Protein AF-A0A7G8EJ67-F1 (afdb_monomer_lite)

Sequence (298 aa):
MVAGHIFMGLESFLPGNWDFWMNAREPVARLRSGLLRFHARDTTHGKRKSYDLIKPSRGLVDRDSLADVLATSLQRERNGICRRLASMTLAKRFSLLDTDNIEQISILEEGYTDEDLFNASLERLDRINALFLAEHFHASVLSIEKIYGLAPLINPFTVLRHNSARVSGFTTEHEKCVDANLDLIMESQVADLKLWPLLLKKFRYQISELGISKQEIATRELIHHQPLFNDEWFAEEEDQEKVVELMATAVVKRARSKPELAASLCSTILAWPLLSDLSRERLDLALKRMMSKHVTSV

Foldseek 3Di:
DQDDQFFPCVCVQDDDDCLQEDEAEDLLLLLLLQLQVVQQVVVPPPDDDPLVLQDLVPFGDDLVSVVVCCLPVVLLSLCGLLNLLLCVLCVVVVVDDPPDHSSNDCVCVPDDDLVSSLVSNVVSPVSHNAYQYNVLHLLSQVLSCQSRVHARPLALADQGDGPPSDDPGDDPSSSVRSVVCSVSSCVSCVSVNVCVVVSVVVSVVSSVVSVPDPLNSVLSCLSNVHRLDDPVLVPPDHDLLVSLLSSLVSLVVSCVVPVVNSVVNLVVNLPRPPQDPVSSVSNVVSNCVVVVVPVPPD

pLDDT: mean 75.82, std 16.93, range [26.78, 96.25]

Structure (mmCIF, N/CA/C/O backbone):
data_AF-A0A7G8EJ67-F1
#
_entry.id   AF-A0A7G8EJ67-F1
#
loop_
_atom_site.group_PDB
_atom_site.id
_atom_site.type_symbol
_atom_site.label_atom_id
_atom_site.label_alt_id
_atom_site.label_comp_id
_atom_site.label_asym_id
_atom_site.label_entity_id
_atom_site.label_seq_id
_atom_site.pdbx_PDB_ins_code
_atom_site.Cartn_x
_atom_site.Cartn_y
_atom_site.Cartn_z
_atom_site.occupancy
_atom_site.B_iso_or_equiv
_atom_site.auth_seq_id
_atom_site.auth_comp_id
_atom_site.auth_asym_id
_atom_site.auth_atom_id
_atom_site.pdbx_PDB_model_num
ATOM 1 N N . MET A 1 1 ? 0.235 -16.571 -10.994 1.00 26.78 1 MET A N 1
ATOM 2 C CA . MET A 1 1 ? 0.242 -16.064 -9.600 1.00 26.78 1 MET A CA 1
ATOM 3 C C . MET A 1 1 ? 1.128 -14.822 -9.560 1.00 26.78 1 MET A C 1
ATOM 5 O O . MET A 1 1 ? 2.351 -14.944 -9.507 1.00 26.78 1 MET A O 1
ATOM 9 N N . VAL A 1 2 ? 0.511 -13.652 -9.736 1.00 31.16 2 VAL A N 1
ATOM 10 C CA . VAL A 1 2 ? 1.171 -12.345 -9.911 1.00 31.16 2 VAL A CA 1
ATOM 11 C C . VAL A 1 2 ? 1.181 -11.640 -8.550 1.00 31.16 2 VAL A C 1
ATOM 13 O O . VAL A 1 2 ? 0.489 -10.653 -8.325 1.00 31.16 2 VAL A O 1
ATOM 16 N N . ALA A 1 3 ? 1.929 -12.223 -7.610 1.00 31.42 3 ALA A N 1
ATOM 17 C CA . ALA A 1 3 ? 2.044 -11.727 -6.245 1.00 31.42 3 ALA A CA 1
ATOM 18 C C . ALA A 1 3 ? 3.337 -10.923 -6.088 1.00 31.42 3 ALA A C 1
ATOM 20 O O . ALA A 1 3 ? 4.360 -11.413 -5.593 1.00 31.42 3 ALA A O 1
ATOM 21 N N . GLY A 1 4 ? 3.291 -9.652 -6.473 1.00 36.38 4 GLY A N 1
ATOM 22 C CA . GLY A 1 4 ? 4.286 -8.670 -6.065 1.00 36.38 4 GLY A CA 1
ATOM 23 C C . GLY A 1 4 ? 4.252 -8.448 -4.546 1.00 36.38 4 GLY A C 1
ATOM 24 O O . GLY A 1 4 ? 3.520 -7.592 -4.071 1.00 36.38 4 GLY A O 1
ATOM 25 N N . HIS A 1 5 ? 5.048 -9.218 -3.795 1.00 44.06 5 HIS A N 1
ATOM 26 C CA . HIS A 1 5 ? 5.680 -8.982 -2.475 1.00 44.06 5 HIS A CA 1
ATOM 27 C C . HIS A 1 5 ? 4.979 -8.220 -1.318 1.00 44.06 5 HIS A C 1
ATOM 29 O O . HIS A 1 5 ? 5.638 -8.011 -0.296 1.00 44.06 5 HIS A O 1
ATOM 35 N N . ILE A 1 6 ? 3.724 -7.775 -1.396 1.00 51.62 6 ILE A N 1
ATOM 36 C CA . ILE A 1 6 ? 3.207 -6.774 -0.436 1.00 51.62 6 ILE A CA 1
ATOM 37 C C . ILE A 1 6 ? 1.976 -7.243 0.342 1.00 51.62 6 ILE A C 1
ATOM 39 O O . ILE A 1 6 ? 1.785 -6.799 1.470 1.00 51.62 6 ILE A O 1
ATOM 43 N N . PHE A 1 7 ? 1.202 -8.189 -0.184 1.00 52.81 7 PHE A N 1
ATOM 44 C CA . PHE A 1 7 ? 0.088 -8.800 0.539 1.00 52.81 7 PHE A CA 1
ATOM 45 C C . PHE A 1 7 ? -0.130 -10.214 -0.014 1.00 52.81 7 PHE A C 1
ATOM 47 O O . PHE A 1 7 ? -0.686 -10.375 -1.099 1.00 52.81 7 PHE A O 1
ATOM 54 N N . MET A 1 8 ? 0.328 -11.252 0.699 1.00 48.69 8 MET A N 1
ATOM 55 C CA . MET A 1 8 ? -0.089 -12.619 0.361 1.00 48.69 8 MET A CA 1
ATOM 56 C C . MET A 1 8 ? -1.581 -12.754 0.669 1.00 48.69 8 MET A C 1
ATOM 58 O O . MET A 1 8 ? -1.992 -12.502 1.799 1.00 48.69 8 MET A O 1
ATOM 62 N N . GLY A 1 9 ? -2.377 -13.133 -0.331 1.00 53.78 9 GLY A N 1
ATOM 63 C CA . GLY A 1 9 ? -3.811 -13.387 -0.174 1.00 53.78 9 GLY A CA 1
ATOM 64 C C . GLY A 1 9 ? -4.748 -12.249 -0.589 1.00 53.78 9 GLY A C 1
ATOM 65 O O . GLY A 1 9 ? -5.949 -12.446 -0.497 1.00 53.78 9 GLY A O 1
ATOM 66 N N . LEU A 1 10 ? -4.262 -11.093 -1.074 1.00 61.28 10 LEU A N 1
ATOM 67 C CA . LEU A 1 10 ? -5.125 -9.957 -1.493 1.00 61.28 10 LEU A CA 1
ATOM 68 C C . LEU A 1 10 ? -5.976 -10.388 -2.678 1.00 61.28 10 LEU A C 1
ATOM 70 O O . LEU A 1 10 ? -7.156 -10.104 -2.786 1.00 61.28 10 LEU A O 1
ATOM 74 N N . GLU A 1 11 ? -5.308 -11.147 -3.522 1.00 61.00 11 GLU A N 1
ATOM 75 C CA . GLU A 1 11 ? -5.749 -11.863 -4.699 1.00 61.00 11 GLU A CA 1
ATOM 76 C C . GLU A 1 11 ? -6.968 -12.738 -4.392 1.00 61.00 11 GLU A C 1
ATOM 78 O O . GLU A 1 11 ? -7.875 -12.823 -5.209 1.00 61.00 11 GLU A O 1
ATOM 83 N N . SER A 1 12 ? -7.028 -13.323 -3.190 1.00 62.06 12 SER A N 1
ATOM 84 C CA . SER A 1 12 ? -8.160 -14.129 -2.724 1.00 62.06 12 SER A CA 1
ATOM 85 C C . SER A 1 12 ? -9.386 -13.292 -2.345 1.00 62.06 12 SER A C 1
ATOM 87 O O . SER A 1 12 ? -10.483 -13.837 -2.268 1.00 62.06 12 SER A O 1
ATOM 89 N N . PHE A 1 13 ? -9.212 -11.992 -2.084 1.00 62.31 13 PHE A N 1
ATOM 90 C CA . PHE A 1 13 ? -10.290 -11.060 -1.731 1.00 62.31 13 PHE A CA 1
ATOM 91 C C . PHE A 1 13 ? -10.776 -10.224 -2.917 1.00 62.31 13 PHE A C 1
ATOM 93 O O . PHE A 1 13 ? -11.786 -9.533 -2.793 1.00 62.31 13 PHE A O 1
ATOM 100 N N . LEU A 1 14 ? -10.067 -10.253 -4.049 1.00 62.97 14 LEU A N 1
ATOM 101 C CA . LEU A 1 14 ? -10.401 -9.441 -5.212 1.00 62.97 14 LEU A CA 1
ATOM 102 C C . LEU A 1 14 ? -11.223 -10.241 -6.227 1.00 62.97 14 LEU A C 1
ATOM 104 O O . LEU A 1 14 ? -10.897 -11.396 -6.505 1.00 62.97 14 LEU A O 1
ATOM 108 N N . PRO A 1 15 ? -12.290 -9.648 -6.797 1.00 54.78 15 PRO A N 1
ATOM 109 C CA . PRO A 1 15 ? -13.012 -10.274 -7.898 1.00 54.78 15 PRO A CA 1
ATOM 110 C C . PRO A 1 15 ? -12.063 -10.481 -9.094 1.00 54.78 15 PRO A C 1
ATOM 112 O O . PRO A 1 15 ? -11.117 -9.717 -9.270 1.00 54.78 15 PRO A O 1
ATOM 115 N N . GLY A 1 16 ? -12.301 -11.547 -9.870 1.00 53.84 16 GLY A N 1
ATOM 116 C CA . GLY A 1 16 ? -11.380 -12.118 -10.866 1.00 53.84 16 GLY A CA 1
ATOM 117 C C . GLY A 1 16 ? -10.753 -11.170 -11.907 1.00 53.84 16 GLY A C 1
ATOM 118 O O . GLY A 1 16 ? -11.146 -10.023 -12.065 1.00 53.84 16 GLY A O 1
ATOM 119 N N . ASN A 1 17 ? -9.782 -11.724 -12.644 1.00 53.78 17 ASN A N 1
ATOM 120 C CA . ASN A 1 17 ? -8.864 -11.107 -13.614 1.00 53.78 17 ASN A CA 1
ATOM 121 C C . ASN A 1 17 ? -8.077 -9.890 -13.087 1.00 53.78 17 ASN A C 1
ATOM 123 O O . ASN A 1 17 ? -8.541 -8.757 -13.030 1.00 53.78 17 ASN A O 1
ATOM 127 N N . TRP A 1 18 ? -6.809 -10.154 -12.775 1.00 54.00 18 TRP A N 1
ATOM 128 C CA . TRP A 1 18 ? -5.754 -9.232 -12.337 1.00 54.00 18 TRP A CA 1
ATOM 129 C C . TRP A 1 18 ? -5.641 -7.943 -13.156 1.00 54.00 18 TRP A C 1
ATOM 131 O O . TRP A 1 18 ? -5.168 -6.937 -12.652 1.00 54.00 18 TRP A O 1
ATOM 141 N N . ASP A 1 19 ? -6.116 -7.945 -14.396 1.00 53.59 19 ASP A N 1
ATOM 142 C CA . ASP A 1 19 ? -6.128 -6.796 -15.300 1.00 53.59 19 ASP A CA 1
ATOM 143 C C . ASP A 1 19 ? -6.828 -5.556 -14.722 1.00 53.59 19 ASP A C 1
ATOM 145 O O . ASP A 1 19 ? -6.517 -4.430 -15.115 1.00 53.59 19 ASP A O 1
ATOM 149 N N . PHE A 1 20 ? -7.762 -5.736 -13.783 1.00 64.00 20 PHE A N 1
ATOM 150 C CA . PHE A 1 20 ? -8.504 -4.625 -13.192 1.00 64.00 20 PHE A CA 1
ATOM 151 C C . PHE A 1 20 ? -7.714 -3.868 -12.118 1.00 64.00 20 PHE A C 1
ATOM 153 O O . PHE A 1 20 ? -8.017 -2.706 -11.841 1.00 64.00 20 PHE A O 1
ATOM 160 N N . TRP A 1 21 ? -6.672 -4.458 -11.531 1.00 75.12 21 TRP A N 1
ATOM 161 C CA . TRP A 1 21 ? -5.856 -3.776 -10.530 1.00 75.12 21 TRP A CA 1
ATOM 162 C C . TRP A 1 21 ? -4.375 -4.123 -10.660 1.00 75.12 21 TRP A C 1
ATOM 164 O O . TRP A 1 21 ? -3.993 -5.267 -10.857 1.00 75.12 21 TRP A O 1
ATOM 174 N N . MET A 1 22 ? -3.499 -3.135 -10.504 1.00 79.81 22 MET A N 1
ATOM 175 C CA . MET A 1 22 ? -2.061 -3.360 -10.632 1.00 79.81 22 MET A CA 1
ATOM 176 C C . MET A 1 22 ? -1.292 -2.838 -9.434 1.00 79.81 22 MET A C 1
ATOM 178 O O . MET A 1 22 ? -1.411 -1.678 -9.045 1.00 79.81 22 MET A O 1
ATOM 182 N N . ASN A 1 23 ? -0.433 -3.698 -8.892 1.00 80.81 23 ASN A N 1
ATOM 183 C CA . ASN A 1 23 ? 0.574 -3.310 -7.917 1.00 80.81 23 ASN A CA 1
ATOM 184 C C . ASN A 1 23 ? 1.748 -2.628 -8.618 1.00 80.81 23 ASN A C 1
ATOM 186 O O . ASN A 1 23 ? 2.277 -3.168 -9.588 1.00 80.81 23 ASN A O 1
ATOM 190 N N . ALA A 1 24 ? 2.196 -1.491 -8.103 1.00 84.38 24 ALA A N 1
ATOM 191 C CA . ALA A 1 24 ? 3.429 -0.852 -8.511 1.00 84.38 24 ALA A CA 1
ATOM 192 C C . ALA A 1 24 ? 4.282 -0.473 -7.292 1.00 84.38 24 ALA A C 1
ATOM 194 O O . ALA A 1 24 ? 3.791 -0.205 -6.193 1.00 84.38 24 ALA A O 1
ATOM 195 N N . ARG A 1 25 ? 5.590 -0.450 -7.522 1.00 83.19 25 ARG A N 1
ATOM 196 C CA . ARG A 1 25 ? 6.608 0.028 -6.590 1.00 83.19 25 ARG A CA 1
ATOM 197 C C . ARG A 1 25 ? 7.513 0.971 -7.348 1.00 83.19 25 ARG A C 1
ATOM 199 O O . ARG A 1 25 ? 7.670 0.798 -8.559 1.00 83.19 25 ARG A O 1
ATOM 206 N N . GLU A 1 26 ? 8.132 1.896 -6.634 1.00 87.88 26 GLU A N 1
ATOM 207 C CA . GLU A 1 26 ? 9.120 2.783 -7.228 1.00 87.88 26 GLU A CA 1
ATOM 208 C C . GLU A 1 26 ? 10.211 1.923 -7.911 1.00 87.88 26 GLU A C 1
ATOM 210 O O . GLU A 1 26 ? 10.727 0.989 -7.277 1.00 87.88 26 GLU A O 1
ATOM 215 N N . PRO A 1 27 ? 10.490 2.142 -9.215 1.00 88.38 27 PRO A N 1
ATOM 216 C CA . PRO A 1 27 ? 11.293 1.219 -10.018 1.00 88.38 27 PRO A CA 1
ATOM 217 C C . PRO A 1 27 ? 12.663 0.899 -9.416 1.00 88.38 27 PRO A C 1
ATOM 219 O O . PRO A 1 27 ? 13.053 -0.271 -9.353 1.00 88.38 27 PRO A O 1
ATOM 222 N N . VAL A 1 28 ? 13.363 1.916 -8.910 1.00 87.12 28 VAL A N 1
ATOM 223 C CA . VAL A 1 28 ? 14.705 1.768 -8.338 1.00 87.12 28 VAL A CA 1
ATOM 224 C C . VAL A 1 28 ? 14.648 1.047 -6.994 1.00 87.12 28 VAL A C 1
ATOM 226 O O . VAL A 1 28 ? 15.385 0.087 -6.775 1.00 87.12 28 VAL A O 1
ATOM 229 N N . ALA A 1 29 ? 13.742 1.439 -6.101 1.00 83.38 29 ALA A N 1
ATOM 230 C CA . ALA A 1 29 ? 13.552 0.836 -4.788 1.00 83.38 29 ALA A CA 1
ATOM 231 C C . ALA A 1 29 ? 13.159 -0.641 -4.897 1.00 83.38 29 ALA A C 1
ATOM 233 O O . ALA A 1 29 ? 13.623 -1.473 -4.111 1.00 83.38 29 ALA A O 1
ATOM 234 N N . ARG A 1 30 ? 12.330 -0.984 -5.889 1.00 83.31 30 ARG A N 1
ATOM 235 C CA . ARG A 1 30 ? 11.952 -2.363 -6.203 1.00 83.31 30 ARG A CA 1
ATOM 236 C C . ARG A 1 30 ? 13.175 -3.203 -6.545 1.00 83.31 30 ARG A C 1
ATOM 238 O O . ARG A 1 30 ? 13.368 -4.251 -5.923 1.00 83.31 30 ARG A O 1
ATOM 245 N N . LEU A 1 31 ? 13.987 -2.743 -7.496 1.00 81.75 31 LEU A N 1
ATOM 246 C CA . LEU A 1 31 ? 15.138 -3.500 -7.966 1.00 81.75 31 LEU A CA 1
ATOM 247 C C . LEU A 1 31 ? 16.266 -3.545 -6.923 1.00 81.75 31 LEU A C 1
ATOM 249 O O . LEU A 1 31 ? 16.793 -4.619 -6.639 1.00 81.75 31 LEU A O 1
ATOM 253 N N . ARG A 1 32 ? 16.537 -2.425 -6.243 1.00 81.31 32 ARG A N 1
ATOM 254 C CA . ARG A 1 32 ? 17.445 -2.338 -5.085 1.00 81.31 32 ARG A CA 1
ATOM 255 C C . ARG A 1 32 ? 17.075 -3.352 -4.004 1.00 81.31 32 ARG A C 1
ATOM 257 O O . ARG A 1 32 ? 17.924 -4.094 -3.517 1.00 81.31 32 ARG A O 1
ATOM 264 N N . SER A 1 33 ? 15.790 -3.426 -3.651 1.00 77.94 33 SER A N 1
ATOM 265 C CA . SER A 1 33 ? 15.286 -4.398 -2.677 1.00 77.94 33 SER A CA 1
ATOM 266 C C . SER A 1 33 ? 15.443 -5.846 -3.164 1.00 77.94 33 SER A C 1
ATOM 268 O O . SER A 1 33 ? 15.751 -6.721 -2.357 1.00 77.94 33 SER A O 1
ATOM 270 N N . GLY A 1 34 ? 15.261 -6.107 -4.463 1.00 77.94 34 GLY A N 1
ATOM 271 C CA . GLY A 1 34 ? 15.517 -7.411 -5.084 1.00 77.94 34 GLY A CA 1
ATOM 272 C C . GLY A 1 34 ? 16.974 -7.850 -4.979 1.00 77.94 34 GLY A C 1
ATOM 273 O O . GLY A 1 34 ? 17.246 -8.944 -4.489 1.00 77.94 34 GLY A O 1
ATOM 274 N N . LEU A 1 35 ? 17.904 -6.968 -5.354 1.00 77.38 35 LEU A N 1
ATOM 275 C CA . LEU A 1 35 ? 19.350 -7.208 -5.288 1.00 77.38 35 LEU A CA 1
ATOM 276 C C . LEU A 1 35 ? 19.811 -7.539 -3.861 1.00 77.38 35 LEU A C 1
ATOM 278 O O . LEU A 1 35 ? 20.516 -8.525 -3.646 1.00 77.38 35 LEU A O 1
ATOM 282 N N . LEU A 1 36 ? 19.347 -6.773 -2.867 1.00 75.38 36 LEU A N 1
ATOM 283 C CA . LEU A 1 36 ? 19.663 -7.027 -1.456 1.00 75.38 36 LEU A CA 1
ATOM 284 C C . LEU A 1 36 ? 19.088 -8.365 -0.956 1.00 75.38 36 LEU A C 1
ATOM 286 O O . LEU A 1 36 ? 19.746 -9.079 -0.198 1.00 75.38 36 LEU A O 1
ATOM 290 N N . ARG A 1 37 ? 17.873 -8.738 -1.390 1.00 69.81 37 ARG A N 1
ATOM 291 C CA . ARG A 1 37 ? 17.262 -10.036 -1.048 1.00 69.81 37 ARG A CA 1
ATOM 292 C C . ARG A 1 37 ? 17.989 -11.215 -1.685 1.00 69.81 37 ARG A C 1
ATOM 294 O O . ARG A 1 37 ? 18.103 -12.253 -1.038 1.00 69.81 37 ARG A O 1
ATOM 301 N N . PHE A 1 38 ? 18.434 -11.073 -2.932 1.00 66.06 38 PHE A N 1
ATOM 302 C CA . PHE A 1 38 ? 19.173 -12.117 -3.637 1.00 66.06 38 PHE A CA 1
ATOM 303 C C . PHE A 1 38 ? 20.461 -12.460 -2.879 1.00 66.06 38 PHE A C 1
ATOM 305 O O . PHE A 1 38 ? 20.672 -13.616 -2.522 1.00 66.06 38 PHE A O 1
ATOM 312 N N . HIS A 1 39 ? 21.209 -11.437 -2.460 1.00 60.88 39 HIS A N 1
ATOM 313 C CA . HIS A 1 39 ? 22.400 -11.619 -1.633 1.00 60.88 39 HIS A CA 1
ATOM 314 C C . HIS A 1 39 ? 22.116 -12.317 -0.284 1.00 60.88 39 HIS A C 1
ATOM 316 O O . HIS A 1 39 ? 22.864 -13.192 0.145 1.00 60.88 39 HIS A O 1
ATOM 322 N N . ALA A 1 40 ? 21.023 -11.968 0.405 1.00 51.28 40 ALA A N 1
ATOM 323 C CA . ALA A 1 40 ? 20.679 -12.579 1.697 1.00 51.28 40 ALA A CA 1
ATOM 324 C C . ALA A 1 40 ? 20.278 -14.070 1.599 1.00 51.28 40 ALA A C 1
ATOM 326 O O . ALA A 1 40 ? 20.400 -14.817 2.574 1.00 51.28 40 ALA A O 1
ATOM 327 N N . ARG A 1 41 ? 19.783 -14.523 0.439 1.00 53.16 41 ARG A N 1
ATOM 328 C CA . ARG A 1 41 ? 19.425 -15.936 0.212 1.00 53.16 41 ARG A CA 1
ATOM 329 C C . ARG A 1 41 ? 20.653 -16.815 -0.018 1.00 53.16 41 ARG A C 1
ATOM 331 O O . ARG A 1 41 ? 20.679 -17.942 0.480 1.00 53.16 41 ARG A O 1
ATOM 338 N N . ASP A 1 42 ? 21.672 -16.283 -0.688 1.00 51.66 42 ASP A N 1
ATOM 339 C CA . ASP A 1 42 ? 22.925 -16.999 -0.954 1.00 51.66 42 ASP A CA 1
ATOM 340 C C . ASP A 1 42 ? 23.717 -17.289 0.330 1.00 51.66 42 ASP A C 1
ATOM 342 O O . ASP A 1 42 ? 24.319 -18.357 0.466 1.00 51.66 42 ASP A O 1
ATOM 346 N N . THR A 1 43 ? 23.642 -16.408 1.332 1.00 46.66 43 THR A N 1
ATOM 347 C CA . THR A 1 43 ? 24.339 -16.599 2.615 1.00 46.66 43 THR A CA 1
ATOM 348 C C . THR A 1 43 ? 23.676 -17.625 3.539 1.00 46.66 43 THR A C 1
ATOM 350 O O . THR A 1 43 ? 24.353 -18.206 4.385 1.00 46.66 43 THR A O 1
ATOM 353 N N . THR A 1 44 ? 22.375 -17.897 3.387 1.00 47.03 44 THR A N 1
ATOM 354 C CA . THR A 1 44 ? 21.623 -18.792 4.291 1.00 47.03 44 THR A CA 1
ATOM 355 C C . THR A 1 44 ? 21.578 -20.255 3.845 1.00 47.03 44 THR A C 1
ATOM 357 O O . THR A 1 44 ? 21.381 -21.124 4.690 1.00 47.03 44 THR A O 1
ATOM 360 N N . HIS A 1 45 ? 21.759 -20.562 2.554 1.00 43.56 45 HIS A N 1
ATOM 361 C CA . HIS A 1 45 ? 21.443 -21.897 2.014 1.00 43.56 45 HIS A CA 1
ATOM 362 C C . HIS A 1 45 ? 22.642 -22.757 1.584 1.00 43.56 45 HIS A C 1
ATOM 364 O O . HIS A 1 45 ? 22.434 -23.883 1.135 1.00 43.56 45 HIS A O 1
ATOM 370 N N . GLY A 1 46 ? 23.888 -22.294 1.742 1.00 42.12 46 GLY A N 1
ATOM 371 C CA . GLY A 1 46 ? 25.106 -23.128 1.693 1.00 42.12 46 GLY A CA 1
ATOM 372 C C . GLY A 1 46 ? 25.374 -23.941 0.409 1.00 42.12 46 GLY A C 1
ATOM 373 O O . GLY A 1 46 ? 26.378 -24.651 0.338 1.00 42.12 46 GLY A O 1
ATOM 374 N N . LYS A 1 47 ? 24.523 -23.864 -0.621 1.00 39.88 47 LYS A N 1
ATOM 375 C CA . LYS A 1 47 ? 24.654 -24.593 -1.888 1.00 39.88 47 LYS A CA 1
ATOM 376 C C . LYS A 1 47 ? 24.947 -23.616 -3.025 1.00 39.88 47 LYS A C 1
ATOM 378 O O . LYS A 1 47 ? 24.122 -22.796 -3.401 1.00 39.88 47 LYS A O 1
ATOM 383 N N . ARG A 1 48 ? 26.164 -23.749 -3.555 1.00 44.91 48 ARG A N 1
ATOM 384 C CA . ARG A 1 48 ? 26.784 -22.963 -4.632 1.00 44.91 48 ARG A CA 1
ATOM 385 C C . ARG A 1 48 ? 25.936 -22.878 -5.914 1.00 44.91 48 ARG A C 1
ATOM 387 O O . ARG A 1 48 ? 25.703 -23.899 -6.552 1.00 44.91 48 ARG A O 1
ATOM 394 N N . LYS A 1 49 ? 25.702 -21.652 -6.387 1.00 41.38 49 LYS A N 1
ATOM 395 C CA . LYS A 1 49 ? 26.455 -21.010 -7.487 1.00 41.38 49 LYS A CA 1
ATOM 396 C C . LYS A 1 49 ? 26.625 -19.545 -7.085 1.00 41.38 49 LYS A C 1
ATOM 398 O O . LYS A 1 49 ? 25.639 -18.827 -7.035 1.00 41.38 49 LYS A O 1
ATOM 403 N N . SER A 1 50 ? 27.840 -19.130 -6.728 1.00 42.44 50 SER A N 1
ATOM 404 C CA . SER A 1 50 ? 28.109 -17.764 -6.266 1.00 42.44 50 SER A CA 1
ATOM 405 C C . SER A 1 50 ? 27.986 -16.781 -7.433 1.00 42.44 50 SER A C 1
ATOM 407 O O . SER A 1 50 ? 28.988 -16.415 -8.051 1.00 42.44 50 SER A O 1
ATOM 409 N N . TYR A 1 51 ? 26.772 -16.335 -7.726 1.00 47.12 51 TYR A N 1
ATOM 410 C CA . TYR A 1 51 ? 26.569 -15.030 -8.338 1.00 47.12 51 TYR A CA 1
ATOM 411 C C . TYR A 1 51 ? 26.572 -14.006 -7.200 1.00 47.12 51 TYR A C 1
ATOM 413 O O . TYR A 1 51 ? 25.580 -13.323 -6.969 1.00 47.12 51 TYR A O 1
ATOM 421 N N . ASP A 1 52 ? 27.690 -13.941 -6.457 1.00 52.34 52 ASP A N 1
ATOM 422 C CA . ASP A 1 52 ? 27.944 -12.905 -5.453 1.00 52.34 52 ASP A CA 1
ATOM 423 C C . ASP A 1 52 ? 28.055 -11.579 -6.203 1.00 52.34 52 ASP A C 1
ATOM 425 O O . ASP A 1 52 ? 29.152 -11.103 -6.506 1.00 52.34 52 ASP A O 1
ATOM 429 N N . LEU A 1 53 ? 26.903 -11.016 -6.560 1.00 52.94 53 LEU A N 1
ATOM 430 C CA . LEU A 1 53 ? 26.805 -9.720 -7.198 1.00 52.94 53 LEU A CA 1
ATOM 431 C C . LEU A 1 53 ? 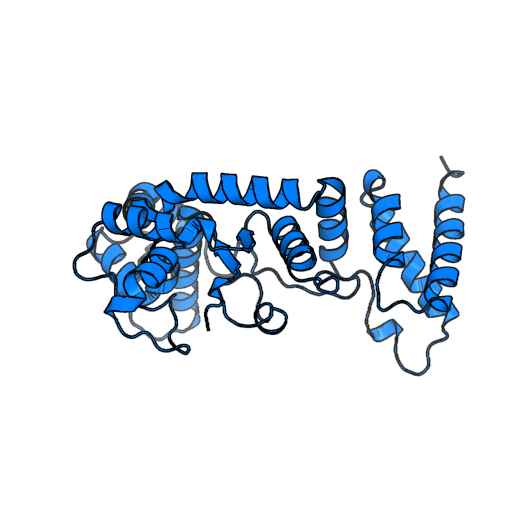27.296 -8.636 -6.268 1.00 52.94 53 LEU A C 1
ATOM 433 O O . LEU A 1 53 ? 27.748 -7.623 -6.758 1.00 52.94 53 LEU A O 1
ATOM 437 N N . ILE A 1 54 ? 27.211 -8.833 -4.955 1.00 53.66 54 ILE A N 1
ATOM 438 C CA . ILE A 1 54 ? 27.632 -7.867 -3.952 1.00 53.66 54 ILE A CA 1
ATOM 439 C C . ILE A 1 54 ? 28.833 -8.477 -3.236 1.00 53.66 54 ILE A C 1
ATOM 441 O O . ILE A 1 54 ? 28.671 -9.275 -2.322 1.00 53.66 54 ILE A O 1
ATOM 445 N N . LYS A 1 55 ? 30.053 -8.120 -3.645 1.00 56.88 55 LYS A N 1
ATOM 446 C CA . LYS A 1 55 ? 31.262 -8.484 -2.895 1.00 56.88 55 LYS A CA 1
ATOM 447 C C . LYS A 1 55 ? 31.639 -7.303 -2.005 1.00 56.88 55 LYS A C 1
ATOM 449 O O . LYS A 1 55 ? 32.112 -6.301 -2.541 1.00 56.88 55 LYS A O 1
ATOM 454 N N . PRO A 1 56 ? 31.513 -7.392 -0.666 1.00 48.25 56 PRO A N 1
ATOM 455 C CA . PRO A 1 56 ? 31.840 -6.280 0.236 1.00 48.25 56 PRO A CA 1
ATOM 456 C C . PRO A 1 56 ? 33.267 -5.734 0.058 1.00 48.25 56 PRO A C 1
ATOM 458 O O . PRO A 1 56 ? 33.524 -4.571 0.343 1.00 48.25 56 PRO A O 1
ATOM 461 N N . SER A 1 57 ? 34.189 -6.558 -0.455 1.00 47.81 57 SER A N 1
ATOM 462 C CA . SER A 1 57 ? 35.580 -6.197 -0.751 1.00 47.81 57 SER A CA 1
ATOM 463 C C . SER A 1 57 ? 35.851 -5.737 -2.193 1.00 47.81 57 SER A C 1
ATOM 465 O O . SER A 1 57 ? 36.966 -5.301 -2.469 1.00 47.81 57 SER A O 1
ATOM 467 N N . ARG A 1 58 ? 34.892 -5.857 -3.127 1.00 46.69 58 ARG A N 1
ATOM 468 C CA . ARG A 1 58 ? 35.091 -5.567 -4.566 1.00 46.69 58 ARG A CA 1
ATOM 469 C C . ARG A 1 58 ? 33.983 -4.740 -5.234 1.00 46.69 58 ARG A C 1
ATOM 471 O O . ARG A 1 58 ? 34.141 -4.400 -6.400 1.00 46.69 58 ARG A O 1
ATOM 478 N N . GLY A 1 59 ? 32.907 -4.391 -4.529 1.00 51.31 59 GLY A N 1
ATOM 479 C CA . GLY A 1 59 ? 31.756 -3.717 -5.134 1.00 51.31 59 GLY A CA 1
ATOM 480 C C . GLY A 1 59 ? 30.843 -4.686 -5.893 1.00 51.31 59 GLY A C 1
ATOM 481 O O . GLY A 1 59 ? 30.917 -5.905 -5.689 1.00 51.31 59 GLY A O 1
ATOM 482 N N . LEU A 1 60 ? 29.941 -4.127 -6.707 1.00 53.88 60 LEU A N 1
ATOM 483 C CA . LEU A 1 60 ? 28.990 -4.903 -7.497 1.00 53.88 60 LEU A CA 1
ATOM 484 C C . LEU A 1 60 ? 29.715 -5.423 -8.740 1.00 53.88 60 LEU A C 1
ATOM 486 O O . LEU A 1 60 ? 30.545 -4.708 -9.304 1.00 53.88 60 LEU A O 1
ATOM 490 N N . VAL A 1 61 ? 29.485 -6.684 -9.107 1.00 53.47 61 VAL A N 1
ATOM 491 C CA . VAL A 1 61 ? 30.124 -7.284 -10.292 1.00 53.47 61 VAL A CA 1
ATOM 492 C C . VAL A 1 61 ? 29.677 -6.508 -11.543 1.00 53.47 61 VAL A C 1
ATOM 494 O O . VAL A 1 61 ? 28.567 -5.985 -11.558 1.00 53.47 61 VAL A O 1
ATOM 497 N N . ASP A 1 62 ? 30.582 -6.385 -12.519 1.00 62.12 62 ASP A N 1
ATOM 498 C CA . ASP A 1 62 ? 30.475 -5.634 -13.781 1.00 62.12 62 ASP A CA 1
ATOM 499 C C . ASP A 1 62 ? 29.093 -5.626 -14.481 1.00 62.12 62 ASP A C 1
ATOM 501 O O . ASP A 1 62 ? 28.202 -6.429 -14.205 1.00 62.12 62 ASP A O 1
ATOM 505 N N . ARG A 1 63 ? 28.912 -4.681 -15.421 1.00 65.31 63 ARG A N 1
ATOM 506 C CA . ARG A 1 63 ? 27.648 -4.459 -16.158 1.00 65.31 63 ARG A CA 1
ATOM 507 C C . ARG A 1 63 ? 27.041 -5.753 -16.719 1.00 65.31 63 ARG A C 1
ATOM 509 O O . ARG A 1 63 ? 25.825 -5.927 -16.640 1.00 65.31 63 ARG A O 1
ATOM 516 N N . ASP A 1 64 ? 27.882 -6.645 -17.233 1.00 67.19 64 ASP A N 1
ATOM 517 C CA . ASP A 1 64 ? 27.465 -7.904 -17.853 1.00 67.19 64 ASP A CA 1
ATOM 518 C C . ASP A 1 64 ? 26.888 -8.873 -16.809 1.00 67.19 64 ASP A C 1
ATOM 520 O O . ASP A 1 64 ? 25.819 -9.449 -17.003 1.00 67.19 64 ASP A O 1
ATOM 524 N N . SER A 1 65 ? 27.516 -8.963 -15.635 1.00 68.44 65 SER A N 1
ATOM 525 C CA . SER A 1 65 ? 27.031 -9.802 -14.535 1.00 68.44 65 SER A CA 1
ATOM 526 C C . SER A 1 65 ? 25.705 -9.313 -13.948 1.00 68.44 65 SER A C 1
ATOM 528 O O . SER A 1 65 ? 24.853 -10.123 -13.572 1.00 68.44 65 SER A O 1
ATOM 530 N N . LEU A 1 66 ? 25.494 -7.994 -13.870 1.00 70.44 66 LEU A N 1
ATOM 531 C CA . LEU A 1 66 ? 24.200 -7.441 -13.464 1.00 70.44 66 LEU A CA 1
ATOM 532 C C . LEU A 1 66 ? 23.115 -7.784 -14.493 1.00 70.44 66 LEU A C 1
ATOM 534 O O . LEU A 1 66 ? 22.036 -8.228 -14.100 1.00 70.44 66 LEU A O 1
ATOM 538 N N . ALA A 1 67 ? 23.395 -7.619 -15.789 1.00 70.00 67 ALA A N 1
ATOM 539 C CA . ALA A 1 67 ? 22.454 -7.950 -16.857 1.00 70.00 67 ALA A CA 1
ATOM 540 C C . ALA A 1 67 ? 22.018 -9.425 -16.798 1.00 70.00 67 ALA A C 1
ATOM 542 O O . ALA A 1 67 ? 20.818 -9.709 -16.838 1.00 70.00 67 ALA A O 1
ATOM 543 N N . ASP A 1 68 ? 22.962 -10.344 -16.586 1.00 71.19 68 ASP A N 1
ATOM 544 C CA . ASP A 1 68 ? 22.690 -11.778 -16.451 1.00 71.19 68 ASP A CA 1
ATOM 545 C C . ASP A 1 68 ? 21.780 -12.100 -15.259 1.00 71.19 68 ASP A C 1
ATOM 547 O O . ASP A 1 68 ? 20.838 -12.893 -15.364 1.00 71.19 68 ASP A O 1
ATOM 551 N N . VAL A 1 69 ? 22.010 -11.475 -14.103 1.00 71.50 69 VAL A N 1
ATOM 552 C CA . VAL A 1 69 ? 21.177 -11.723 -12.918 1.00 71.50 69 VAL A CA 1
ATOM 553 C C . VAL A 1 69 ? 19.791 -11.103 -13.059 1.00 71.50 69 VAL A C 1
ATOM 555 O O . VAL A 1 69 ? 18.803 -11.721 -12.650 1.00 71.50 69 VAL A O 1
ATOM 558 N N . LEU A 1 70 ? 19.684 -9.927 -13.682 1.00 72.75 70 LEU A N 1
ATOM 559 C CA . LEU A 1 70 ? 18.401 -9.321 -14.042 1.00 72.75 70 LEU A CA 1
ATOM 560 C C . LEU A 1 70 ? 17.606 -10.207 -15.009 1.00 72.75 70 LEU A C 1
ATOM 562 O O . LEU A 1 70 ? 16.386 -10.317 -14.874 1.00 72.75 70 LEU A O 1
ATOM 566 N N . ALA A 1 71 ? 18.283 -10.846 -15.963 1.00 70.06 71 ALA A N 1
ATOM 567 C CA . ALA A 1 71 ? 17.680 -11.737 -16.948 1.00 70.06 71 ALA A CA 1
ATOM 568 C C . ALA A 1 71 ? 17.329 -13.128 -16.407 1.00 70.06 71 ALA A C 1
ATOM 570 O O . ALA A 1 71 ? 16.535 -13.823 -17.027 1.00 70.06 71 ALA A O 1
ATOM 571 N N . THR A 1 72 ? 17.862 -13.541 -15.254 1.00 68.12 72 THR A N 1
ATOM 572 C CA . THR A 1 72 ? 17.645 -14.896 -14.715 1.00 68.12 72 THR A CA 1
ATOM 573 C C . THR A 1 72 ? 16.939 -14.893 -13.363 1.00 68.12 72 THR A C 1
ATOM 575 O O . THR A 1 72 ? 15.827 -15.397 -13.229 1.00 68.12 72 THR A O 1
ATOM 578 N N . SER A 1 73 ? 17.565 -14.315 -12.342 1.00 70.56 73 SER A N 1
ATOM 579 C CA . SER A 1 73 ? 17.148 -14.480 -10.945 1.00 70.56 73 SER A CA 1
ATOM 580 C C . SER A 1 73 ? 16.285 -13.334 -10.427 1.00 70.56 73 SER A C 1
ATOM 582 O O . SER A 1 73 ? 15.521 -13.515 -9.480 1.00 70.56 73 SER A O 1
ATOM 584 N N . LEU A 1 74 ? 16.385 -12.162 -11.057 1.00 74.25 74 LEU A N 1
ATOM 585 C CA . LEU A 1 74 ? 15.627 -10.957 -10.723 1.00 74.25 74 LEU A CA 1
ATOM 586 C C . LEU A 1 74 ? 14.635 -10.572 -11.825 1.00 74.25 74 LEU A C 1
ATOM 588 O O . LEU A 1 74 ? 14.240 -9.414 -11.911 1.00 74.25 74 LEU A O 1
ATOM 592 N N . GLN A 1 75 ? 14.183 -11.530 -12.643 1.00 72.88 75 GLN A N 1
ATOM 593 C CA . GLN A 1 75 ? 13.217 -11.272 -13.719 1.00 72.88 75 GLN A CA 1
ATOM 594 C C . GLN A 1 75 ? 11.959 -10.548 -13.218 1.00 72.88 75 GLN A C 1
ATOM 596 O O . GLN A 1 75 ? 11.495 -9.614 -13.863 1.00 72.88 75 GLN A O 1
ATOM 601 N N . ARG A 1 76 ? 11.440 -10.899 -12.030 1.00 73.62 76 ARG A N 1
ATOM 602 C CA . ARG A 1 76 ? 10.264 -10.224 -11.448 1.00 73.62 76 ARG A CA 1
ATOM 603 C C . ARG A 1 76 ? 10.558 -8.774 -11.067 1.00 73.62 76 ARG A C 1
ATOM 605 O O . ARG A 1 76 ? 9.741 -7.887 -11.301 1.00 73.62 76 ARG A O 1
ATOM 612 N N . GLU A 1 77 ? 11.714 -8.516 -10.464 1.00 77.56 77 GLU A N 1
ATOM 613 C CA . GLU A 1 77 ? 12.177 -7.172 -10.118 1.00 77.56 77 GLU A CA 1
ATOM 614 C C . GLU A 1 77 ? 12.657 -6.363 -11.324 1.00 77.56 77 GLU A C 1
ATOM 616 O O . GLU A 1 77 ? 12.665 -5.142 -11.246 1.00 77.56 77 GLU A O 1
ATOM 621 N N . ARG A 1 78 ? 12.990 -7.007 -12.442 1.00 77.44 78 ARG A N 1
ATOM 622 C CA . ARG A 1 78 ? 13.250 -6.356 -13.727 1.00 77.44 78 ARG A CA 1
ATOM 623 C C . ARG A 1 78 ? 11.940 -5.997 -14.427 1.00 77.44 78 ARG A C 1
ATOM 625 O O . ARG A 1 78 ? 11.775 -4.858 -14.858 1.00 77.44 78 ARG A O 1
ATOM 632 N N . ASN A 1 79 ? 10.974 -6.916 -14.465 1.00 76.12 79 ASN A N 1
ATOM 633 C CA . ASN A 1 79 ? 9.680 -6.778 -15.143 1.00 76.12 79 ASN A CA 1
ATOM 634 C C . ASN A 1 79 ? 8.726 -5.867 -14.370 1.00 76.12 79 ASN A C 1
ATOM 636 O O . ASN A 1 79 ? 7.878 -6.308 -13.596 1.00 76.12 79 ASN A O 1
ATOM 640 N N . GLY A 1 80 ? 8.931 -4.560 -14.515 1.00 80.81 80 GLY A N 1
ATOM 641 C CA . GLY A 1 80 ? 8.130 -3.539 -13.851 1.00 80.81 80 GLY A CA 1
ATOM 642 C C . GLY A 1 80 ? 6.720 -3.429 -14.382 1.00 80.81 80 GLY A C 1
ATOM 643 O O . GLY A 1 80 ? 6.242 -4.233 -15.179 1.00 80.81 80 GLY A O 1
ATOM 644 N N . ILE A 1 81 ? 5.998 -2.446 -13.867 1.00 83.56 81 ILE A N 1
ATOM 645 C CA . ILE A 1 81 ? 4.627 -2.188 -14.298 1.00 83.56 81 ILE A CA 1
ATOM 646 C C . ILE A 1 81 ? 4.563 -1.801 -15.780 1.00 83.56 81 ILE A C 1
ATOM 648 O O . ILE A 1 81 ? 3.630 -2.225 -16.449 1.00 83.56 81 ILE A O 1
ATOM 652 N N . CYS A 1 82 ? 5.571 -1.105 -16.314 1.00 87.25 82 CYS A N 1
ATOM 653 C CA . CYS A 1 82 ? 5.652 -0.766 -17.733 1.00 87.25 82 CYS A CA 1
ATOM 654 C C . CYS A 1 82 ? 5.713 -2.027 -18.600 1.00 87.25 82 CYS A C 1
ATOM 656 O O . CYS A 1 82 ? 4.856 -2.229 -19.457 1.00 87.25 82 CYS A O 1
ATOM 658 N N . ARG A 1 83 ? 6.651 -2.936 -18.300 1.00 81.56 83 ARG A N 1
ATOM 659 C CA . ARG A 1 83 ? 6.773 -4.226 -18.998 1.00 81.56 83 ARG A CA 1
ATOM 660 C C . ARG A 1 83 ? 5.522 -5.084 -18.836 1.00 81.56 83 ARG A C 1
ATOM 662 O O . ARG A 1 83 ? 5.044 -5.629 -19.819 1.00 81.56 83 ARG A O 1
ATOM 669 N N . ARG A 1 84 ? 4.933 -5.156 -17.638 1.00 80.44 84 ARG A N 1
ATOM 670 C CA . ARG A 1 84 ? 3.689 -5.917 -17.416 1.00 80.44 84 ARG A CA 1
ATOM 671 C C . ARG A 1 84 ? 2.512 -5.360 -18.225 1.00 80.44 84 ARG A C 1
ATOM 673 O O . ARG A 1 84 ? 1.807 -6.132 -18.863 1.00 80.44 84 ARG A O 1
ATOM 680 N N . LEU A 1 85 ? 2.336 -4.039 -18.263 1.00 81.62 85 LEU A N 1
ATOM 681 C CA . LEU A 1 85 ? 1.305 -3.386 -19.076 1.00 81.62 85 LEU A CA 1
ATOM 682 C C . LEU A 1 85 ? 1.544 -3.574 -20.576 1.00 81.62 85 LEU A C 1
ATOM 684 O O . LEU A 1 85 ? 0.618 -3.926 -21.305 1.00 81.62 85 LEU A O 1
ATOM 688 N N . ALA A 1 86 ? 2.784 -3.388 -21.030 1.00 81.94 86 ALA A N 1
ATOM 689 C CA . ALA A 1 86 ? 3.171 -3.614 -22.416 1.00 81.94 86 ALA A CA 1
ATOM 690 C C . ALA A 1 86 ? 2.913 -5.069 -22.833 1.00 81.94 86 ALA A C 1
ATOM 692 O O . ALA A 1 86 ? 2.333 -5.304 -23.891 1.00 81.94 86 ALA A O 1
ATOM 693 N N . SER A 1 87 ? 3.242 -6.041 -21.974 1.00 76.06 87 SER A N 1
ATOM 694 C CA . SER A 1 87 ? 2.927 -7.455 -22.195 1.00 76.06 87 SER A CA 1
ATOM 695 C C . SER A 1 87 ? 1.435 -7.672 -22.405 1.00 76.06 87 SER A C 1
ATOM 697 O O . SER A 1 87 ? 1.077 -8.422 -23.296 1.00 76.06 87 SER A O 1
ATOM 699 N N . MET A 1 88 ? 0.548 -6.994 -21.671 1.00 72.88 88 MET A N 1
ATOM 700 C CA . MET A 1 88 ? -0.906 -7.115 -21.869 1.00 72.88 88 MET A CA 1
ATOM 701 C C . MET A 1 88 ? -1.396 -6.490 -23.185 1.00 72.88 88 MET A C 1
ATOM 703 O O . MET A 1 88 ? -2.385 -6.937 -23.776 1.00 72.88 88 MET A O 1
ATOM 707 N N . THR A 1 89 ? -0.731 -5.441 -23.667 1.00 74.00 89 THR A N 1
ATOM 708 C CA . THR A 1 89 ? -0.982 -4.872 -25.001 1.00 74.00 89 THR A CA 1
ATOM 709 C C . THR A 1 89 ? -0.551 -5.849 -26.087 1.00 74.00 89 THR A C 1
ATOM 711 O O . THR A 1 89 ? -1.311 -6.142 -27.013 1.00 74.00 89 THR A O 1
ATOM 714 N N . LEU A 1 90 ? 0.648 -6.401 -25.929 1.00 69.25 90 LEU A N 1
ATOM 715 C CA . LEU A 1 90 ? 1.312 -7.253 -26.906 1.00 69.25 90 LEU A CA 1
ATOM 716 C C . LEU A 1 90 ? 0.855 -8.720 -26.828 1.00 69.25 90 LEU A C 1
ATOM 718 O O . LEU A 1 90 ? 1.018 -9.444 -27.803 1.00 69.25 90 LEU A O 1
ATOM 722 N N . ALA A 1 91 ? 0.194 -9.141 -25.744 1.00 62.50 91 ALA A N 1
ATOM 723 C CA . ALA A 1 91 ? -0.300 -10.498 -25.478 1.00 62.50 91 ALA A CA 1
ATOM 724 C C . ALA A 1 91 ? -1.158 -11.077 -26.608 1.00 62.50 91 ALA A C 1
ATOM 726 O O . ALA A 1 91 ? -1.099 -12.276 -26.875 1.00 62.50 91 ALA A O 1
ATOM 727 N N . LYS A 1 92 ? -1.902 -10.223 -27.329 1.00 53.53 92 LYS A N 1
ATOM 728 C CA . LYS A 1 92 ? -2.668 -10.624 -28.523 1.00 53.53 92 LYS A CA 1
ATOM 729 C C . LYS A 1 92 ? -1.797 -11.265 -29.612 1.00 53.53 92 LYS A C 1
ATOM 731 O O . LYS A 1 92 ? -2.326 -11.981 -30.451 1.00 53.53 92 LYS A O 1
ATOM 736 N N . ARG A 1 93 ? -0.486 -11.003 -29.612 1.00 53.12 93 ARG A N 1
ATOM 737 C CA . ARG A 1 93 ? 0.494 -11.589 -30.538 1.00 53.12 93 ARG A CA 1
ATOM 738 C C . ARG A 1 93 ? 1.094 -12.907 -30.040 1.00 53.12 93 ARG A C 1
ATOM 740 O O . ARG A 1 93 ? 1.638 -13.640 -30.854 1.00 53.12 93 ARG A O 1
ATOM 747 N N . PHE A 1 94 ? 0.986 -13.216 -28.745 1.00 53.59 94 PHE A N 1
ATOM 748 C CA . PHE A 1 94 ? 1.743 -14.297 -28.100 1.00 53.59 94 PHE A CA 1
ATOM 749 C C . PHE A 1 94 ? 0.887 -15.423 -27.502 1.00 53.59 94 PHE A C 1
ATOM 751 O O . PHE A 1 94 ? 1.441 -16.337 -26.908 1.00 53.59 94 PHE A O 1
ATOM 758 N N . SER A 1 95 ? -0.439 -15.403 -27.696 1.00 55.72 95 SER A N 1
ATOM 759 C CA . SER A 1 95 ? -1.363 -16.445 -27.203 1.00 55.72 95 SER A CA 1
ATOM 760 C C . SER A 1 95 ? -1.169 -16.777 -25.716 1.00 55.72 95 SER A C 1
ATOM 762 O O . SER A 1 95 ? -1.072 -17.946 -25.352 1.00 55.72 95 SER A O 1
ATOM 764 N N . LEU A 1 96 ? -1.089 -15.747 -24.866 1.00 55.56 96 LEU A N 1
ATOM 765 C CA . LEU A 1 96 ? -0.993 -15.945 -23.417 1.00 55.56 96 LEU A CA 1
ATOM 766 C C . LEU A 1 96 ? -2.226 -16.692 -22.895 1.00 55.56 96 LEU A C 1
ATOM 768 O O . LEU A 1 96 ? -3.357 -16.336 -23.233 1.00 55.56 96 LEU A O 1
ATOM 772 N N . LEU A 1 97 ? -1.998 -17.701 -22.061 1.00 54.66 97 LEU A N 1
ATOM 773 C CA . LEU A 1 97 ? -3.032 -18.398 -21.304 1.00 54.66 97 LEU A CA 1
ATOM 774 C C . LEU A 1 97 ? -3.357 -17.609 -20.027 1.00 54.66 97 LEU A C 1
ATOM 776 O O . LEU A 1 97 ? -2.477 -16.983 -19.438 1.00 54.66 97 LEU A O 1
ATOM 780 N N . ASP A 1 98 ? -4.590 -17.719 -19.523 1.00 49.34 98 ASP A N 1
ATOM 781 C CA . ASP A 1 98 ? -5.017 -17.091 -18.254 1.00 49.34 98 ASP A CA 1
ATOM 782 C C . ASP A 1 98 ? -4.167 -17.532 -17.038 1.00 49.34 98 ASP A C 1
ATOM 784 O O . ASP A 1 98 ? -4.172 -16.898 -15.981 1.00 49.34 98 ASP A O 1
ATOM 788 N N . THR A 1 99 ? -3.421 -18.632 -17.176 1.00 51.69 99 THR A N 1
ATOM 789 C CA . THR A 1 99 ? -2.511 -19.177 -16.160 1.00 51.69 99 THR A CA 1
ATOM 790 C C . THR A 1 99 ? -1.097 -18.598 -16.208 1.00 51.69 99 THR A C 1
ATOM 792 O O . THR A 1 99 ? -0.317 -18.839 -15.279 1.00 51.69 99 THR A O 1
ATOM 795 N N . ASP A 1 100 ? -0.742 -17.855 -17.257 1.00 54.91 100 ASP A N 1
ATOM 796 C CA . ASP A 1 100 ? 0.615 -17.354 -17.447 1.00 54.91 100 ASP A CA 1
ATOM 797 C C . ASP A 1 100 ? 0.966 -16.265 -16.430 1.00 54.91 100 ASP A C 1
ATOM 799 O O . ASP A 1 100 ? 0.192 -15.359 -16.114 1.00 54.91 100 ASP A O 1
ATOM 803 N N . ASN A 1 101 ? 2.177 -16.349 -15.877 1.00 61.78 101 ASN A N 1
ATOM 804 C CA . ASN A 1 101 ? 2.640 -15.382 -14.893 1.00 61.78 101 ASN A CA 1
ATOM 805 C C . ASN A 1 101 ? 3.341 -14.205 -15.572 1.00 61.78 101 ASN A C 1
ATOM 807 O O . ASN A 1 101 ? 4.549 -14.258 -15.785 1.00 61.78 101 ASN A O 1
ATOM 811 N N . ILE A 1 102 ? 2.609 -13.120 -15.828 1.00 60.41 102 ILE A N 1
ATOM 812 C CA . ILE A 1 102 ? 3.120 -11.914 -16.505 1.00 60.41 102 ILE A CA 1
ATOM 813 C C . ILE A 1 102 ? 4.367 -11.314 -15.818 1.00 60.41 102 ILE A C 1
ATOM 815 O O . ILE A 1 102 ? 5.192 -10.696 -16.485 1.00 60.41 102 ILE A O 1
ATOM 819 N N . GLU A 1 103 ? 4.588 -11.551 -14.518 1.00 58.28 103 GLU A N 1
ATOM 820 C CA . GLU A 1 103 ? 5.824 -11.137 -13.822 1.00 58.28 103 GLU A CA 1
ATOM 821 C C . GLU A 1 103 ? 7.076 -11.931 -14.227 1.00 58.28 103 GLU A C 1
ATOM 823 O O . GLU A 1 103 ? 8.192 -11.448 -14.049 1.00 58.28 103 GLU A O 1
ATOM 828 N N . GLN A 1 104 ? 6.905 -13.141 -14.754 1.00 59.25 104 GLN A N 1
ATOM 829 C CA . GLN A 1 104 ? 7.978 -14.058 -15.164 1.00 59.25 104 GLN A CA 1
ATOM 830 C C . GLN A 1 104 ? 8.033 -14.261 -16.679 1.00 59.25 104 GLN A C 1
ATOM 832 O O . GLN A 1 104 ? 8.873 -15.001 -17.179 1.00 59.25 104 GLN A O 1
ATOM 837 N N . ILE A 1 105 ? 7.120 -13.630 -17.412 1.00 60.56 105 ILE A N 1
ATOM 838 C CA . ILE A 1 105 ? 7.063 -13.730 -18.859 1.00 60.56 105 ILE A CA 1
ATOM 839 C C . ILE A 1 105 ? 8.263 -12.976 -19.456 1.00 60.56 105 ILE A C 1
ATOM 841 O O . ILE A 1 105 ? 8.346 -11.751 -19.381 1.00 60.56 105 ILE A O 1
ATOM 845 N N . SER A 1 106 ? 9.178 -13.722 -20.078 1.00 54.56 106 SER A N 1
ATOM 846 C CA . SER A 1 106 ? 10.341 -13.216 -20.827 1.00 54.56 106 SER A CA 1
ATOM 847 C C . SER A 1 106 ? 9.993 -12.729 -22.241 1.00 54.56 106 SER A C 1
ATOM 849 O O . SER A 1 106 ? 10.868 -12.319 -22.992 1.00 54.56 106 SER A O 1
ATOM 851 N N . ILE A 1 107 ? 8.712 -12.744 -22.626 1.00 52.09 107 ILE A N 1
ATOM 852 C CA . ILE A 1 107 ? 8.239 -12.552 -24.013 1.00 52.09 107 ILE A CA 1
ATOM 853 C C . ILE A 1 107 ? 8.603 -11.177 -24.614 1.00 52.09 107 ILE A C 1
ATOM 855 O O . ILE A 1 107 ? 8.539 -10.991 -25.824 1.00 52.09 107 ILE A O 1
ATOM 859 N N . LEU A 1 108 ? 9.040 -10.217 -23.796 1.00 57.44 108 LEU A N 1
ATOM 860 C CA . LEU A 1 108 ? 9.493 -8.897 -24.246 1.00 57.44 108 LEU A CA 1
ATOM 861 C C . LEU A 1 108 ? 11.020 -8.773 -24.406 1.00 57.44 108 LEU A C 1
ATOM 863 O O . LEU A 1 108 ? 11.508 -7.668 -24.638 1.00 57.44 108 LEU A O 1
ATOM 867 N N . GLU A 1 109 ? 11.787 -9.852 -24.225 1.00 58.31 109 GLU A N 1
ATOM 868 C CA . GLU A 1 109 ? 13.258 -9.813 -24.258 1.00 58.31 109 GLU A CA 1
ATOM 869 C C . GLU A 1 109 ? 13.845 -9.795 -25.677 1.00 58.31 109 GLU A C 1
ATOM 871 O O . GLU A 1 109 ? 14.977 -9.349 -25.854 1.00 58.31 109 GLU A O 1
ATOM 876 N N . GLU A 1 110 ? 13.072 -10.171 -26.697 1.00 57.66 110 GLU A N 1
ATOM 877 C CA . GLU A 1 110 ? 13.533 -10.207 -28.087 1.00 57.66 110 GLU A CA 1
ATOM 878 C C . GLU A 1 110 ? 12.799 -9.153 -28.935 1.00 57.66 110 GLU A C 1
ATOM 880 O O . GLU A 1 110 ? 11.686 -9.365 -29.411 1.00 57.66 110 GLU A O 1
ATOM 885 N N . GLY A 1 111 ? 13.435 -7.991 -29.131 1.00 66.75 111 GLY A N 1
ATOM 886 C CA . GLY A 1 111 ? 13.094 -7.076 -30.231 1.00 66.75 111 GLY A CA 1
ATOM 887 C C . GLY A 1 111 ? 12.309 -5.802 -29.899 1.00 66.75 111 GLY A C 1
ATOM 888 O O . GLY A 1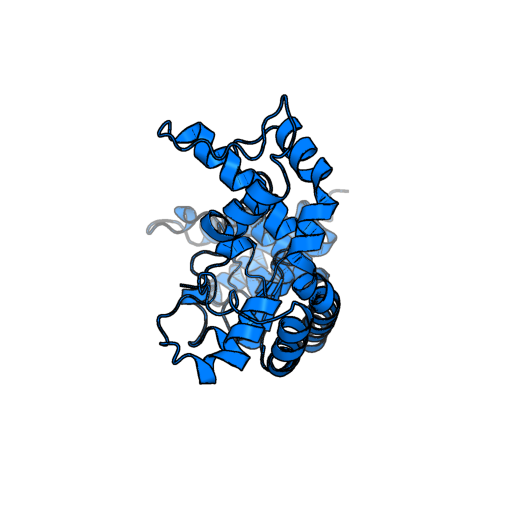 111 ? 11.936 -5.097 -30.833 1.00 66.75 111 GLY A O 1
ATOM 889 N N . TYR A 1 112 ? 12.087 -5.470 -28.622 1.00 76.38 112 TYR A N 1
ATOM 890 C CA . TYR A 1 112 ? 11.421 -4.221 -28.219 1.00 76.38 112 TYR A CA 1
ATOM 891 C C . TYR A 1 112 ? 12.365 -3.286 -27.458 1.00 76.38 112 TYR A C 1
ATOM 893 O O . TYR A 1 112 ? 13.008 -3.685 -26.486 1.00 76.38 112 TYR A O 1
ATOM 901 N N . THR A 1 113 ? 12.425 -2.024 -27.881 1.00 85.75 113 THR A N 1
ATOM 902 C CA . THR A 1 113 ? 13.150 -0.964 -27.169 1.00 85.75 113 THR A CA 1
ATOM 903 C C . THR A 1 113 ? 12.372 -0.504 -25.932 1.00 85.75 113 THR A C 1
ATOM 905 O O . THR A 1 113 ? 11.159 -0.693 -25.833 1.00 85.75 113 THR A O 1
ATOM 908 N N . ASP A 1 114 ? 13.035 0.165 -24.983 1.00 85.06 114 ASP A N 1
ATOM 909 C CA . ASP A 1 114 ? 12.343 0.772 -23.833 1.00 85.06 114 ASP A CA 1
ATOM 910 C C . ASP A 1 114 ? 11.284 1.808 -24.251 1.00 85.06 114 ASP A C 1
ATOM 912 O O . ASP A 1 114 ? 10.313 2.031 -23.527 1.00 85.06 114 ASP A O 1
ATOM 916 N N . GLU A 1 115 ? 11.451 2.436 -25.419 1.00 88.56 115 GLU A N 1
ATOM 917 C CA . GLU A 1 115 ? 10.457 3.338 -25.999 1.00 88.56 115 GLU A CA 1
ATOM 918 C C . GLU A 1 115 ? 9.228 2.580 -26.513 1.00 88.56 115 GLU A C 1
ATOM 920 O O . GLU A 1 115 ? 8.104 2.984 -26.209 1.00 88.56 115 GLU A O 1
ATOM 925 N N . ASP A 1 116 ? 9.417 1.445 -27.192 1.00 87.31 116 ASP A N 1
ATOM 926 C CA . ASP A 1 116 ? 8.308 0.586 -27.627 1.00 87.31 116 ASP A CA 1
ATOM 927 C C . ASP A 1 116 ? 7.487 0.094 -26.432 1.00 87.31 116 ASP A C 1
ATOM 929 O O . ASP A 1 116 ? 6.255 0.133 -26.447 1.00 87.31 116 ASP A O 1
ATOM 933 N N . LEU A 1 117 ? 8.173 -0.330 -25.367 1.00 86.06 117 LEU A N 1
ATOM 934 C CA . LEU A 1 117 ? 7.548 -0.800 -24.133 1.00 86.06 117 LEU A CA 1
ATOM 935 C C . LEU A 1 117 ? 6.773 0.314 -23.432 1.00 86.06 117 LEU A C 1
ATOM 937 O O . LEU A 1 117 ? 5.632 0.109 -23.016 1.00 86.06 117 LEU A O 1
ATOM 941 N N . PHE A 1 118 ? 7.364 1.505 -23.338 1.00 90.50 118 PHE A N 1
ATOM 942 C CA . PHE A 1 118 ? 6.690 2.671 -22.784 1.00 90.50 118 PHE A CA 1
ATOM 943 C C . PHE A 1 118 ? 5.422 3.008 -23.576 1.00 90.50 118 PHE A C 1
ATOM 945 O O . PHE A 1 118 ? 4.345 3.071 -22.982 1.00 90.50 118 PHE A O 1
ATOM 952 N N . ASN A 1 119 ? 5.512 3.130 -24.901 1.00 89.19 119 ASN A N 1
ATOM 953 C CA . ASN A 1 119 ? 4.370 3.451 -25.759 1.00 89.19 119 ASN A CA 1
ATOM 954 C C . ASN A 1 119 ? 3.258 2.395 -25.653 1.00 89.19 119 ASN A C 1
ATOM 956 O O . ASN A 1 119 ? 2.099 2.742 -25.428 1.00 89.19 119 ASN A O 1
ATOM 960 N N . ALA A 1 120 ? 3.612 1.108 -25.700 1.00 85.38 120 ALA A N 1
ATOM 961 C CA . ALA A 1 120 ? 2.656 0.016 -25.535 1.00 85.38 120 ALA A CA 1
ATOM 962 C C . ALA A 1 120 ? 1.992 0.012 -24.147 1.00 85.38 120 ALA A C 1
ATOM 964 O O . ALA A 1 120 ? 0.826 -0.372 -24.022 1.00 85.38 120 ALA A O 1
ATOM 965 N N . SER A 1 121 ? 2.705 0.436 -23.097 1.00 88.06 121 SER A N 1
ATOM 966 C CA . SER A 1 121 ? 2.149 0.530 -21.742 1.00 88.06 121 SER A CA 1
ATOM 967 C C . SER A 1 121 ? 1.109 1.649 -21.603 1.00 88.06 121 SER A C 1
ATOM 969 O O . SER A 1 121 ? 0.114 1.474 -20.892 1.00 88.06 121 SER A O 1
ATOM 971 N N . LEU A 1 122 ? 1.285 2.770 -22.317 1.00 90.62 122 LEU A N 1
ATOM 972 C CA . LEU A 1 122 ? 0.353 3.903 -22.279 1.00 90.62 122 LEU A CA 1
ATOM 973 C C . LEU A 1 122 ? -1.043 3.514 -22.775 1.00 90.62 122 LEU A C 1
ATOM 975 O O . LEU A 1 122 ? -2.032 3.933 -22.181 1.00 90.62 122 LEU A O 1
ATOM 979 N N . GLU A 1 123 ? -1.137 2.643 -23.782 1.00 85.06 123 GLU A N 1
ATOM 980 C CA . GLU A 1 123 ? -2.416 2.148 -24.320 1.00 85.06 123 GLU A CA 1
ATOM 981 C C . GLU A 1 123 ? -3.273 1.389 -23.287 1.00 85.06 123 GLU A C 1
ATOM 983 O O . GLU A 1 123 ? -4.483 1.202 -23.469 1.00 85.06 123 GLU A O 1
ATOM 988 N N . ARG A 1 124 ? -2.652 0.912 -22.201 1.00 79.75 124 ARG A N 1
ATOM 989 C CA . ARG A 1 124 ? -3.310 0.134 -21.142 1.00 79.75 124 ARG A CA 1
ATOM 990 C C . ARG A 1 124 ? -3.377 0.847 -19.806 1.00 79.75 124 ARG A C 1
ATOM 992 O O . ARG A 1 124 ? -4.150 0.409 -18.959 1.00 79.75 124 ARG A O 1
ATOM 999 N N . LEU A 1 125 ? -2.650 1.947 -19.630 1.00 86.19 125 LEU A N 1
ATOM 1000 C CA . LEU A 1 125 ? -2.610 2.689 -18.373 1.00 86.19 125 LEU A CA 1
ATOM 1001 C C . LEU A 1 125 ? -4.013 3.108 -17.900 1.00 86.19 125 LEU A C 1
ATOM 1003 O O . LEU A 1 125 ? -4.345 2.971 -16.721 1.00 86.19 125 LEU A O 1
ATOM 1007 N N . ASP A 1 126 ? -4.863 3.554 -18.824 1.00 82.25 126 ASP A N 1
ATOM 1008 C CA . ASP A 1 126 ? -6.232 3.972 -18.510 1.00 82.25 126 ASP A CA 1
ATOM 1009 C C . ASP A 1 126 ? -7.166 2.806 -18.184 1.00 82.25 126 ASP A C 1
ATOM 1011 O O . ASP A 1 126 ? -8.150 3.001 -17.477 1.00 82.25 126 ASP A O 1
ATOM 1015 N N . ARG A 1 127 ? -6.828 1.585 -18.617 1.00 79.31 127 ARG A N 1
ATOM 1016 C CA . ARG A 1 127 ? -7.619 0.376 -18.342 1.00 79.31 127 ARG A CA 1
ATOM 1017 C C . ARG A 1 127 ? -7.391 -0.198 -16.947 1.00 79.31 127 ARG A C 1
ATOM 1019 O O . ARG A 1 127 ? -8.138 -1.077 -16.536 1.00 79.31 127 ARG A O 1
ATOM 1026 N N . ILE A 1 128 ? -6.374 0.280 -16.229 1.00 81.88 128 ILE A N 1
ATOM 1027 C CA . ILE A 1 128 ? -6.172 -0.080 -14.826 1.00 81.88 128 ILE A CA 1
ATOM 1028 C C . ILE A 1 128 ? -7.253 0.626 -14.002 1.00 81.88 128 ILE A C 1
ATOM 1030 O O . ILE A 1 128 ? -7.232 1.860 -13.894 1.00 81.88 128 ILE A O 1
ATOM 1034 N N . ASN A 1 129 ? -8.165 -0.143 -13.401 1.00 79.06 129 ASN A N 1
ATOM 1035 C CA . ASN A 1 129 ? -9.217 0.410 -12.542 1.00 79.06 129 ASN A CA 1
ATOM 1036 C C . ASN A 1 129 ? -8.661 0.820 -11.177 1.00 79.06 129 ASN A C 1
ATOM 1038 O O . ASN A 1 129 ? -9.057 1.852 -10.644 1.00 79.06 129 ASN A O 1
ATOM 1042 N N . ALA A 1 130 ? -7.726 0.040 -10.627 1.00 84.94 130 ALA A N 1
ATOM 1043 C CA . ALA A 1 130 ? -7.107 0.338 -9.343 1.00 84.94 130 ALA A CA 1
ATOM 1044 C C . ALA A 1 130 ? -5.581 0.195 -9.379 1.00 84.94 130 ALA A C 1
ATOM 1046 O O . ALA A 1 130 ? -5.036 -0.874 -9.645 1.00 84.94 130 ALA A O 1
ATOM 1047 N N . LEU A 1 131 ? -4.873 1.273 -9.061 1.00 88.69 131 LEU A N 1
ATOM 1048 C CA . LEU A 1 131 ? -3.439 1.249 -8.800 1.00 88.69 131 LEU A CA 1
ATOM 1049 C C . LEU A 1 131 ? -3.180 1.032 -7.315 1.00 88.69 131 LEU A C 1
ATOM 1051 O O . LEU A 1 131 ? -3.688 1.768 -6.470 1.00 88.69 131 LEU A O 1
ATOM 1055 N N . PHE A 1 132 ? -2.334 0.055 -7.013 1.00 87.31 132 PHE A N 1
ATOM 1056 C CA . PHE A 1 132 ? -1.852 -0.218 -5.672 1.00 87.31 132 PHE A CA 1
ATOM 1057 C C . PHE A 1 132 ? -0.376 0.168 -5.582 1.00 87.31 132 PHE A C 1
ATOM 1059 O O . PHE A 1 132 ? 0.480 -0.526 -6.121 1.00 87.31 132 PHE A O 1
ATOM 1066 N N . LEU A 1 133 ? -0.063 1.266 -4.895 1.00 88.12 133 LEU A N 1
ATOM 1067 C CA . LEU A 1 133 ? 1.317 1.686 -4.649 1.00 88.12 133 LEU A CA 1
ATOM 1068 C C . LEU A 1 133 ? 1.778 1.216 -3.273 1.00 88.12 133 LEU A C 1
ATOM 1070 O O . LEU A 1 133 ? 1.145 1.519 -2.257 1.00 88.12 133 LEU A O 1
ATOM 1074 N N . ALA A 1 134 ? 2.892 0.490 -3.234 1.00 81.00 134 ALA A N 1
ATOM 1075 C CA . ALA A 1 134 ? 3.433 -0.070 -1.998 1.00 81.00 134 ALA A CA 1
ATOM 1076 C C . ALA A 1 134 ? 3.887 1.003 -1.006 1.00 81.00 134 ALA A C 1
ATOM 1078 O O . ALA A 1 134 ? 3.684 0.865 0.198 1.00 81.00 134 ALA A O 1
ATOM 1079 N N . GLU A 1 135 ? 4.472 2.087 -1.516 1.00 82.38 135 GLU A N 1
ATOM 1080 C CA . GLU A 1 135 ? 4.935 3.232 -0.729 1.00 82.38 135 GLU A CA 1
ATOM 1081 C C . GLU A 1 135 ? 3.762 3.997 -0.094 1.00 82.38 135 GLU A C 1
ATOM 1083 O O . GLU A 1 135 ? 3.932 4.705 0.895 1.00 82.38 135 GLU A O 1
ATOM 1088 N N . HIS A 1 136 ? 2.555 3.816 -0.635 1.00 89.25 136 HIS A N 1
ATOM 1089 C CA . HIS A 1 136 ? 1.312 4.405 -0.147 1.00 89.25 136 HIS A CA 1
ATOM 1090 C C . HIS A 1 136 ? 0.325 3.331 0.322 1.00 89.25 136 HIS A C 1
ATOM 1092 O O . HIS A 1 136 ? -0.881 3.467 0.126 1.00 89.25 136 HIS A O 1
ATOM 1098 N N . PHE A 1 137 ? 0.834 2.269 0.954 1.00 86.31 137 PHE A N 1
ATOM 1099 C CA . PHE A 1 137 ? 0.081 1.063 1.304 1.00 86.31 137 PHE A CA 1
ATOM 1100 C C . PHE A 1 137 ? -1.332 1.316 1.847 1.00 86.31 137 PHE A C 1
ATOM 1102 O O . PHE A 1 137 ? -2.298 0.828 1.274 1.00 86.31 137 PHE A O 1
ATOM 1109 N N . HIS A 1 138 ? -1.473 2.097 2.921 1.00 90.00 138 HIS A N 1
ATOM 1110 C CA . HIS A 1 138 ? -2.771 2.331 3.564 1.00 90.00 138 HIS A CA 1
ATOM 1111 C C . HIS A 1 138 ? -3.771 3.033 2.636 1.00 90.00 138 HIS A C 1
ATOM 1113 O O . HIS A 1 138 ? -4.944 2.672 2.610 1.00 90.00 138 HIS A O 1
ATOM 1119 N N . ALA A 1 139 ? -3.306 3.997 1.838 1.00 92.94 139 ALA A N 1
ATOM 1120 C CA . ALA A 1 139 ? -4.137 4.661 0.838 1.00 92.94 139 ALA A CA 1
ATOM 1121 C C . ALA A 1 139 ? -4.534 3.692 -0.287 1.00 92.94 139 ALA A C 1
ATOM 1123 O O . ALA A 1 139 ? -5.685 3.682 -0.715 1.00 92.94 139 ALA A O 1
ATOM 1124 N N . SER A 1 140 ? -3.606 2.834 -0.716 1.00 90.94 140 SER A N 1
ATOM 1125 C CA . SER A 1 140 ? -3.856 1.792 -1.712 1.00 90.94 140 SER A CA 1
ATOM 1126 C C . SER A 1 140 ? -4.894 0.777 -1.225 1.00 90.94 140 SER A C 1
ATOM 1128 O O . SER A 1 140 ? -5.845 0.496 -1.949 1.00 90.94 140 SER A O 1
ATOM 1130 N N . VAL A 1 141 ? -4.777 0.291 0.015 1.00 88.06 141 VAL A N 1
ATOM 1131 C CA . VAL A 1 141 ? -5.753 -0.620 0.639 1.00 88.06 141 VAL A CA 1
ATOM 1132 C C . VAL A 1 141 ? -7.136 0.026 0.699 1.00 88.06 141 VAL A C 1
ATOM 1134 O O . VAL A 1 141 ? -8.088 -0.556 0.193 1.00 88.06 141 VAL A O 1
ATOM 1137 N N . LEU A 1 142 ? -7.236 1.255 1.219 1.00 91.75 142 LEU A N 1
ATOM 1138 C CA . LEU A 1 142 ? -8.498 2.006 1.251 1.00 91.75 142 LEU A CA 1
ATOM 1139 C C . LEU A 1 142 ? -9.111 2.177 -0.144 1.00 91.75 142 LEU A C 1
ATOM 1141 O O . LEU A 1 142 ? -10.322 2.062 -0.316 1.00 91.75 142 LEU A O 1
ATOM 1145 N N . SER A 1 143 ? -8.282 2.451 -1.154 1.00 92.62 143 SER A N 1
ATOM 1146 C CA . SER A 1 143 ? -8.772 2.624 -2.520 1.00 92.62 143 SER A CA 1
ATOM 1147 C C . SER A 1 143 ? -9.340 1.335 -3.105 1.00 92.62 143 SER A C 1
ATOM 1149 O O . SER A 1 143 ? -10.392 1.364 -3.734 1.00 92.62 143 SER A O 1
ATOM 1151 N N . ILE A 1 144 ? -8.694 0.203 -2.831 1.00 88.19 144 ILE A N 1
ATOM 1152 C CA . ILE A 1 144 ? -9.155 -1.119 -3.242 1.00 88.19 144 ILE A CA 1
ATOM 1153 C C . ILE A 1 144 ? -10.464 -1.481 -2.528 1.00 88.19 144 ILE A C 1
ATOM 1155 O O . ILE A 1 144 ? -11.411 -1.902 -3.187 1.00 88.19 144 ILE A O 1
ATOM 1159 N N . GLU A 1 145 ? -10.548 -1.257 -1.212 1.00 88.19 145 GLU A N 1
ATOM 1160 C CA . GLU A 1 145 ? -11.773 -1.472 -0.430 1.00 88.19 145 GLU A CA 1
ATOM 1161 C C . GLU A 1 145 ? -12.956 -0.696 -1.029 1.00 88.19 145 GLU A C 1
ATOM 1163 O O . GLU A 1 145 ? -14.018 -1.273 -1.256 1.00 88.19 145 GLU A O 1
ATOM 1168 N N . LYS A 1 146 ? -12.761 0.587 -1.363 1.00 91.50 146 LYS A N 1
ATOM 1169 C CA . LYS A 1 146 ? -13.811 1.442 -1.940 1.00 91.50 146 LYS A CA 1
ATOM 1170 C C . LYS A 1 146 ? -14.187 1.060 -3.375 1.00 91.50 146 LYS A C 1
ATOM 1172 O O . LYS A 1 146 ? -15.373 1.017 -3.683 1.00 91.50 146 LYS A O 1
ATOM 1177 N N . ILE A 1 147 ? -13.213 0.778 -4.245 1.00 88.50 147 ILE A N 1
ATOM 1178 C CA . ILE A 1 147 ? -13.465 0.428 -5.657 1.00 88.50 147 ILE A CA 1
ATOM 1179 C C . ILE A 1 147 ? -14.261 -0.876 -5.772 1.00 88.50 147 ILE A C 1
ATOM 1181 O O . ILE A 1 147 ? -15.151 -0.977 -6.612 1.00 88.50 147 ILE A O 1
ATOM 1185 N N . TYR A 1 148 ? -13.951 -1.862 -4.927 1.00 84.12 148 TYR A N 1
ATOM 1186 C CA . TYR A 1 148 ? -14.552 -3.195 -5.000 1.00 84.12 148 TYR A CA 1
ATOM 1187 C C . TYR A 1 148 ? -15.628 -3.454 -3.935 1.00 84.12 148 TYR A C 1
ATOM 1189 O O . TYR A 1 148 ? -16.155 -4.561 -3.870 1.00 84.12 148 TYR A O 1
ATOM 1197 N N . GLY A 1 149 ? -15.967 -2.462 -3.104 1.00 85.50 149 GLY A N 1
ATOM 1198 C CA . GLY A 1 149 ? -16.976 -2.603 -2.048 1.00 85.50 149 GLY A CA 1
ATOM 1199 C C . GLY A 1 149 ? -16.615 -3.657 -0.997 1.00 85.50 149 GLY A C 1
ATOM 1200 O O . GLY A 1 149 ? -17.490 -4.383 -0.526 1.00 85.50 149 GLY A O 1
ATOM 1201 N N . LEU A 1 150 ? -15.329 -3.785 -0.661 1.00 83.00 150 LEU A N 1
ATOM 1202 C CA . LEU A 1 150 ? -14.845 -4.807 0.268 1.00 83.00 150 LEU A CA 1
ATOM 1203 C C . LEU A 1 150 ? -15.059 -4.387 1.723 1.00 83.00 150 LEU A C 1
ATOM 1205 O O . LEU A 1 150 ? -15.018 -3.205 2.071 1.00 83.00 150 LEU A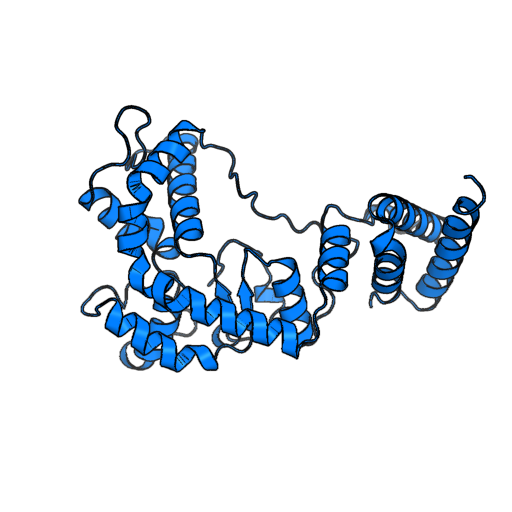 O 1
ATOM 1209 N N . ALA A 1 151 ? -15.194 -5.383 2.598 1.00 83.81 151 ALA A N 1
ATOM 1210 C CA . ALA A 1 151 ? -15.046 -5.161 4.029 1.00 83.81 151 ALA A CA 1
ATOM 1211 C C . ALA A 1 151 ? -13.618 -4.666 4.357 1.00 83.81 151 ALA A C 1
ATOM 1213 O O . ALA A 1 151 ? -12.678 -4.991 3.626 1.00 83.81 151 ALA A O 1
ATOM 1214 N N . PRO A 1 152 ? -13.425 -3.927 5.469 1.00 85.81 152 PRO A N 1
ATOM 1215 C CA . PRO A 1 152 ? -12.109 -3.439 5.871 1.00 85.81 152 PRO A CA 1
ATOM 1216 C C . PRO A 1 152 ? -11.068 -4.572 5.978 1.00 85.81 152 PRO A C 1
ATOM 1218 O O . PRO A 1 152 ? -11.158 -5.427 6.862 1.00 85.81 152 PRO A O 1
ATOM 1221 N N . LEU A 1 153 ? -10.063 -4.551 5.099 1.00 82.00 153 LEU A N 1
ATOM 1222 C CA . LEU A 1 153 ? -8.954 -5.507 5.034 1.00 82.00 153 LEU A CA 1
ATOM 1223 C C . LEU A 1 153 ? -7.975 -5.291 6.185 1.00 82.00 153 LEU A C 1
ATOM 1225 O O . LEU A 1 153 ? -7.527 -6.245 6.813 1.00 82.00 153 LEU A O 1
ATOM 1229 N N . ILE A 1 154 ? -7.672 -4.028 6.496 1.00 82.81 154 ILE A N 1
ATOM 1230 C CA . ILE A 1 154 ? -7.102 -3.671 7.798 1.00 82.81 154 ILE A CA 1
ATOM 1231 C C . ILE A 1 154 ? -8.272 -3.631 8.784 1.00 82.81 154 ILE A C 1
ATOM 1233 O O . ILE A 1 154 ? -9.272 -2.956 8.569 1.00 82.81 154 ILE A O 1
ATOM 1237 N N . ASN A 1 155 ? -8.206 -4.352 9.879 1.00 83.56 155 ASN A N 1
ATOM 1238 C CA . ASN A 1 155 ? -9.267 -4.419 10.872 1.00 83.56 155 ASN A CA 1
ATOM 1239 C C . ASN A 1 155 ? -8.649 -4.542 12.274 1.00 83.56 155 ASN A C 1
ATOM 1241 O O . ASN A 1 155 ? -7.429 -4.676 12.401 1.00 83.56 155 ASN A O 1
ATOM 1245 N N . PRO A 1 156 ? -9.455 -4.445 13.342 1.00 84.06 156 PRO A N 1
ATOM 1246 C CA . PRO A 1 156 ? -8.938 -4.408 14.709 1.00 84.06 156 PRO A CA 1
ATOM 1247 C C . PRO A 1 156 ? -8.149 -5.655 15.129 1.00 84.06 156 PRO A C 1
ATOM 1249 O O . PRO A 1 156 ? -7.384 -5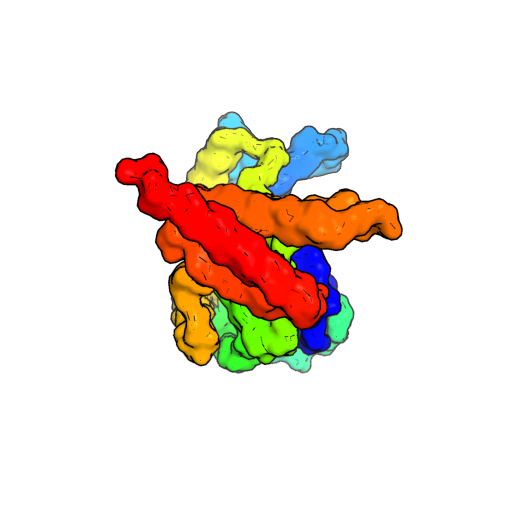.583 16.083 1.00 84.06 156 PRO A O 1
ATOM 1252 N N . PHE A 1 157 ? -8.302 -6.771 14.422 1.00 80.19 157 PHE A N 1
ATOM 1253 C CA . PHE A 1 157 ? -7.612 -8.033 14.692 1.00 80.19 157 PHE A CA 1
ATOM 1254 C C . PHE A 1 157 ? -6.402 -8.248 13.790 1.00 80.19 157 PHE A C 1
ATOM 1256 O O . PHE A 1 157 ? -5.616 -9.170 13.989 1.00 80.19 157 PHE A O 1
ATOM 1263 N N . THR A 1 158 ? -6.248 -7.432 12.746 1.00 71.56 158 THR A N 1
ATOM 1264 C CA . THR A 1 158 ? -5.354 -7.813 11.664 1.00 71.56 158 THR A CA 1
ATOM 1265 C C . THR A 1 158 ? -3.895 -7.718 12.071 1.00 71.56 158 THR A C 1
ATOM 1267 O O . THR A 1 158 ? -3.384 -6.653 12.412 1.00 71.56 158 THR A O 1
ATOM 1270 N N . VAL A 1 159 ? -3.198 -8.840 11.919 1.00 63.25 159 VAL A N 1
ATOM 1271 C CA . VAL A 1 159 ? -1.739 -8.923 11.914 1.00 63.25 159 VAL A CA 1
ATOM 1272 C C . VAL A 1 159 ? -1.277 -8.930 10.452 1.00 63.25 159 VAL A C 1
ATOM 1274 O O . VAL A 1 159 ? -0.782 -9.952 9.972 1.00 63.25 159 VAL A O 1
ATOM 1277 N N . LEU A 1 160 ? -1.455 -7.840 9.685 1.00 62.47 160 LEU A N 1
ATOM 1278 C CA . LEU A 1 160 ? -0.802 -7.821 8.366 1.00 62.47 160 LEU A CA 1
ATOM 1279 C C . LEU A 1 160 ? 0.684 -7.582 8.600 1.00 62.47 160 LEU A C 1
ATOM 1281 O O . LEU A 1 160 ? 1.132 -6.531 9.054 1.00 62.47 160 LEU A O 1
ATOM 1285 N N . ARG A 1 161 ? 1.477 -8.607 8.308 1.00 55.91 161 ARG A N 1
ATOM 1286 C CA . ARG A 1 161 ? 2.926 -8.479 8.333 1.00 55.91 161 ARG A CA 1
ATOM 1287 C C . ARG A 1 161 ? 3.354 -7.839 7.026 1.00 55.91 161 ARG A C 1
ATOM 1289 O O . ARG A 1 161 ? 3.331 -8.475 5.975 1.00 55.91 161 ARG A O 1
ATOM 1296 N N . HIS A 1 162 ? 3.785 -6.587 7.098 1.00 53.97 162 HIS A N 1
ATOM 1297 C CA . HIS A 1 162 ? 4.634 -6.048 6.052 1.00 53.97 162 HIS A CA 1
ATOM 1298 C C . HIS A 1 162 ? 5.948 -6.820 6.041 1.00 53.97 162 HIS A C 1
ATOM 1300 O O . HIS A 1 162 ? 6.585 -6.982 7.084 1.00 53.97 162 HIS A O 1
ATOM 1306 N N . ASN A 1 163 ? 6.392 -7.245 4.858 1.00 49.34 163 ASN A N 1
ATOM 1307 C CA . ASN A 1 163 ? 7.809 -7.522 4.667 1.00 49.34 163 ASN A CA 1
ATOM 1308 C C . ASN A 1 163 ? 8.555 -6.247 5.070 1.00 49.34 163 ASN A C 1
ATOM 1310 O O . ASN A 1 163 ? 8.407 -5.215 4.409 1.00 49.34 163 ASN A O 1
ATOM 1314 N N . SER A 1 164 ? 9.291 -6.285 6.182 1.00 45.44 164 SER A N 1
ATOM 1315 C CA . SER A 1 164 ? 10.083 -5.143 6.617 1.00 45.44 164 SER A CA 1
ATOM 1316 C C . SER A 1 164 ? 10.998 -4.726 5.470 1.00 45.44 164 SER A C 1
ATOM 1318 O O . SER A 1 164 ? 11.603 -5.571 4.808 1.00 45.44 164 SER A O 1
ATOM 1320 N N . ALA A 1 165 ? 11.115 -3.416 5.225 1.00 46.59 165 ALA A N 1
ATOM 1321 C CA . ALA A 1 165 ? 12.021 -2.889 4.199 1.00 46.59 165 ALA A CA 1
ATOM 1322 C C . ALA A 1 165 ? 13.453 -3.435 4.372 1.00 46.59 165 ALA A C 1
ATOM 1324 O O . ALA A 1 165 ? 14.169 -3.647 3.395 1.00 46.59 165 ALA A O 1
ATOM 1325 N N . ARG A 1 166 ? 13.825 -3.748 5.621 1.00 46.88 166 ARG A N 1
ATOM 1326 C CA . ARG A 1 166 ? 14.970 -4.584 5.970 1.00 46.88 166 ARG A CA 1
ATOM 1327 C C . ARG A 1 166 ? 14.550 -6.043 6.053 1.00 46.88 166 ARG A C 1
ATOM 1329 O O . ARG A 1 166 ? 14.067 -6.490 7.089 1.00 46.88 166 ARG A O 1
ATOM 1336 N N . VAL A 1 167 ? 14.746 -6.784 4.974 1.00 51.28 167 VAL A N 1
ATOM 1337 C CA . VAL A 1 167 ? 14.816 -8.244 5.068 1.00 51.28 167 VAL A CA 1
ATOM 1338 C C . VAL A 1 167 ? 16.064 -8.571 5.890 1.00 51.28 167 VAL A C 1
ATOM 1340 O O . VAL A 1 167 ? 17.142 -8.063 5.595 1.00 51.28 167 VAL A O 1
ATOM 1343 N N . SER A 1 168 ? 15.924 -9.344 6.965 1.00 49.47 168 SER A N 1
ATOM 1344 C CA . SER A 1 168 ? 17.058 -9.783 7.780 1.00 49.47 168 SER A CA 1
ATOM 1345 C C . SER A 1 168 ? 18.103 -10.483 6.898 1.00 49.47 168 SER A C 1
ATOM 1347 O O . SER A 1 168 ? 17.749 -11.373 6.130 1.00 49.47 168 SER A O 1
ATOM 1349 N N . GLY A 1 169 ? 19.378 -10.082 6.989 1.00 57.06 169 GLY A N 1
ATOM 1350 C CA . GLY A 1 169 ? 20.487 -10.791 6.326 1.00 57.06 169 GLY A CA 1
ATOM 1351 C C . GLY A 1 169 ? 21.429 -9.971 5.436 1.00 57.06 169 GLY A C 1
ATOM 1352 O O . GLY A 1 169 ? 22.373 -10.550 4.908 1.00 57.06 169 GLY A O 1
ATOM 1353 N N . PHE A 1 170 ? 21.236 -8.655 5.280 1.00 64.44 170 PHE A N 1
ATOM 1354 C CA . PHE A 1 170 ? 22.211 -7.776 4.613 1.00 64.44 170 PHE A CA 1
ATOM 1355 C C . PHE A 1 170 ? 22.761 -6.703 5.570 1.00 64.44 170 PHE A C 1
ATOM 1357 O O . PHE A 1 170 ? 22.078 -6.265 6.495 1.00 64.44 170 PHE A O 1
ATOM 1364 N N . THR A 1 171 ? 24.018 -6.305 5.362 1.00 68.31 171 THR A N 1
ATOM 1365 C CA . THR A 1 171 ? 24.740 -5.293 6.165 1.00 68.31 171 THR A CA 1
ATOM 1366 C C . THR A 1 171 ? 24.793 -3.936 5.452 1.00 68.31 171 THR A C 1
ATOM 1368 O O . THR A 1 171 ? 24.529 -3.851 4.252 1.00 68.31 171 THR A O 1
ATOM 1371 N N . THR A 1 172 ? 25.193 -2.881 6.166 1.00 74.50 172 THR A N 1
ATOM 1372 C CA . THR A 1 172 ? 25.401 -1.525 5.621 1.00 74.50 172 THR A CA 1
ATOM 1373 C C . THR A 1 172 ? 26.351 -1.509 4.414 1.00 74.50 172 THR A C 1
ATOM 1375 O O . THR A 1 172 ? 26.200 -0.708 3.498 1.00 74.50 172 THR A O 1
ATOM 1378 N N . GLU A 1 173 ? 27.338 -2.402 4.379 1.00 69.94 173 GLU A N 1
ATOM 1379 C CA . GLU A 1 173 ? 28.277 -2.563 3.266 1.00 69.94 173 GLU A CA 1
ATOM 1380 C C . GLU A 1 173 ? 27.590 -3.077 1.995 1.00 69.94 173 GLU A C 1
ATOM 1382 O O . GLU A 1 173 ? 27.944 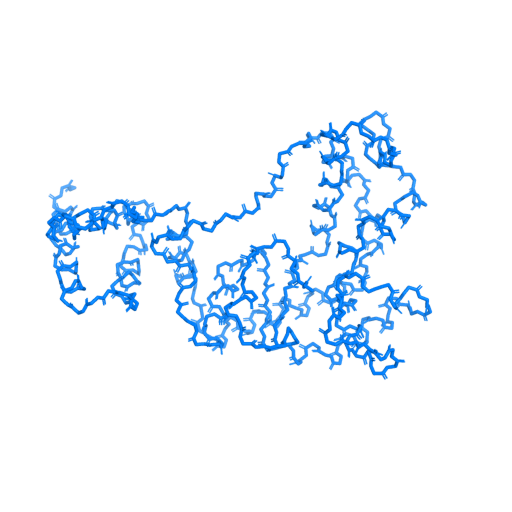-2.656 0.894 1.00 69.94 173 GLU A O 1
ATOM 1387 N N . HIS A 1 174 ? 26.580 -3.939 2.134 1.00 71.69 174 HIS A N 1
ATOM 1388 C CA . HIS A 1 174 ? 25.797 -4.418 0.995 1.00 71.69 174 HIS A CA 1
ATOM 1389 C C . HIS A 1 174 ? 24.925 -3.298 0.426 1.00 71.69 174 HIS A C 1
ATOM 1391 O O . HIS A 1 174 ? 24.871 -3.136 -0.790 1.00 71.69 174 HIS A O 1
ATOM 1397 N N . GLU A 1 175 ? 24.309 -2.483 1.290 1.00 76.56 175 GLU A N 1
ATOM 1398 C CA . GLU A 1 175 ? 23.575 -1.286 0.860 1.00 76.56 175 GLU A CA 1
ATOM 1399 C C . GLU A 1 175 ? 24.493 -0.332 0.086 1.00 76.56 175 GLU A C 1
ATOM 1401 O O . GLU A 1 175 ? 24.174 0.023 -1.044 1.00 76.56 175 GLU A O 1
ATOM 1406 N N . LYS A 1 176 ? 25.679 -0.012 0.627 1.00 73.56 176 LYS A N 1
ATOM 1407 C CA . LYS A 1 176 ? 26.671 0.854 -0.041 1.00 73.56 176 LYS A CA 1
ATOM 1408 C C . LYS A 1 176 ? 27.080 0.344 -1.420 1.00 73.56 176 LYS A C 1
ATOM 1410 O O . LYS A 1 176 ? 27.292 1.135 -2.331 1.00 73.56 176 LYS A O 1
ATOM 1415 N N . CYS A 1 177 ? 27.219 -0.967 -1.569 1.00 69.69 177 CYS A N 1
ATOM 1416 C CA . CYS A 1 177 ? 27.600 -1.584 -2.830 1.00 69.69 177 CYS A CA 1
ATOM 1417 C C . CYS A 1 177 ? 26.498 -1.458 -3.897 1.00 69.69 177 CYS A C 1
ATOM 1419 O O . CYS A 1 177 ? 26.788 -1.104 -5.042 1.00 69.69 177 CYS A O 1
ATOM 1421 N N . VAL A 1 178 ? 25.236 -1.684 -3.513 1.00 76.38 178 VAL A N 1
ATOM 1422 C CA . VAL A 1 178 ? 24.079 -1.459 -4.394 1.00 76.38 178 VAL A CA 1
ATOM 1423 C C . VAL A 1 178 ? 23.948 0.019 -4.748 1.00 76.38 178 VAL A C 1
ATOM 1425 O O . VAL A 1 178 ? 23.770 0.356 -5.916 1.00 76.38 178 VAL A O 1
ATOM 1428 N N . ASP A 1 179 ? 24.119 0.901 -3.765 1.00 77.38 179 ASP A N 1
ATOM 1429 C CA . ASP A 1 179 ? 24.023 2.349 -3.954 1.00 77.38 179 ASP A CA 1
ATOM 1430 C C . ASP A 1 179 ? 25.143 2.888 -4.865 1.00 77.38 179 ASP A C 1
ATOM 1432 O O . ASP A 1 179 ? 24.906 3.799 -5.653 1.00 77.38 179 ASP A O 1
ATOM 1436 N N . ALA A 1 180 ? 26.337 2.284 -4.848 1.00 73.00 180 ALA A N 1
ATOM 1437 C CA . ALA A 1 180 ? 27.432 2.627 -5.761 1.00 73.00 180 ALA A CA 1
ATOM 1438 C C . ALA A 1 180 ? 27.150 2.282 -7.239 1.00 73.00 180 ALA A C 1
ATOM 1440 O O . ALA A 1 180 ? 27.888 2.720 -8.115 1.00 73.00 180 ALA A O 1
ATOM 1441 N N . ASN A 1 181 ? 26.100 1.504 -7.522 1.00 73.31 181 ASN A N 1
ATOM 1442 C CA . ASN A 1 181 ? 25.719 1.059 -8.867 1.00 73.31 181 ASN A CA 1
ATOM 1443 C C . ASN A 1 181 ? 24.320 1.545 -9.257 1.00 73.31 181 ASN A C 1
ATOM 1445 O O . ASN A 1 181 ? 23.665 0.964 -10.125 1.00 73.31 181 ASN A O 1
ATOM 1449 N N . LEU A 1 182 ? 23.860 2.619 -8.611 1.00 78.69 182 LEU A N 1
ATOM 1450 C CA . LEU A 1 182 ? 22.546 3.201 -8.843 1.00 78.69 182 LEU A CA 1
ATOM 1451 C C . LEU A 1 182 ? 22.315 3.550 -10.318 1.00 78.69 182 LEU A C 1
ATOM 1453 O O . LEU A 1 182 ? 21.233 3.288 -10.832 1.00 78.69 182 LEU A O 1
ATOM 1457 N N . ASP A 1 183 ? 23.340 4.052 -11.008 1.00 80.94 183 ASP A N 1
ATOM 1458 C CA . ASP A 1 183 ? 23.253 4.408 -12.427 1.00 80.94 183 ASP A CA 1
ATOM 1459 C C . ASP A 1 183 ? 22.884 3.199 -13.294 1.00 80.94 183 ASP A C 1
ATOM 1461 O O . ASP A 1 183 ? 21.988 3.286 -14.128 1.00 80.94 183 ASP A O 1
ATOM 1465 N N . LEU A 1 184 ? 23.486 2.033 -13.038 1.00 76.31 184 LEU A N 1
ATOM 1466 C CA . LEU A 1 184 ? 23.173 0.799 -13.767 1.00 76.31 184 LEU A CA 1
ATOM 1467 C C . LEU A 1 184 ? 21.760 0.293 -13.459 1.00 76.31 184 LEU A C 1
ATOM 1469 O O . LEU A 1 184 ? 21.048 -0.184 -14.344 1.00 76.31 184 LEU A O 1
ATOM 1473 N N . ILE A 1 185 ? 21.330 0.427 -12.202 1.00 79.88 185 ILE A N 1
ATOM 1474 C CA . ILE A 1 185 ? 19.961 0.107 -11.786 1.00 79.88 185 ILE A CA 1
ATOM 1475 C C . ILE A 1 185 ? 18.976 1.004 -12.542 1.00 79.88 185 ILE A C 1
ATOM 1477 O O . ILE A 1 185 ? 17.989 0.501 -13.076 1.00 79.88 185 ILE A O 1
ATOM 1481 N N . MET A 1 186 ? 19.258 2.302 -12.643 1.00 85.50 186 MET A N 1
ATOM 1482 C CA . MET A 1 186 ? 18.427 3.259 -13.373 1.00 85.50 186 MET A CA 1
ATOM 1483 C C . MET A 1 186 ? 18.415 2.985 -14.883 1.00 85.50 186 MET A C 1
ATOM 1485 O O . MET A 1 186 ? 17.334 2.957 -15.473 1.00 85.50 186 MET A O 1
ATOM 1489 N N . GLU A 1 187 ? 19.575 2.712 -15.493 1.00 83.44 187 GLU A N 1
ATOM 1490 C CA . GLU A 1 187 ? 19.708 2.311 -16.905 1.00 83.44 187 GLU A CA 1
ATOM 1491 C C . GLU A 1 187 ? 18.841 1.077 -17.216 1.00 83.44 187 GLU A C 1
ATOM 1493 O O . GLU A 1 187 ? 18.183 1.020 -18.250 1.00 83.44 187 GLU A O 1
ATOM 1498 N N . SER A 1 188 ? 18.750 0.116 -16.292 1.00 78.81 188 SER A N 1
ATOM 1499 C CA . SER A 1 188 ? 17.940 -1.096 -16.479 1.00 78.81 188 SER A CA 1
ATOM 1500 C C . SER A 1 188 ? 16.425 -0.901 -16.299 1.00 78.81 188 SER A C 1
ATOM 1502 O O . SER A 1 188 ? 15.656 -1.846 -16.497 1.00 78.81 188 SER A O 1
ATOM 1504 N N . GLN A 1 189 ? 15.982 0.289 -15.880 1.00 85.12 189 GLN A N 1
ATOM 1505 C CA . GLN A 1 189 ? 14.596 0.592 -15.498 1.00 85.12 189 GLN A CA 1
ATOM 1506 C C . GLN A 1 189 ? 14.027 1.819 -16.234 1.00 85.12 189 GLN A C 1
ATOM 1508 O O . GLN A 1 189 ? 13.013 2.371 -15.808 1.00 85.12 189 GLN A O 1
ATOM 1513 N N . VAL A 1 190 ? 14.638 2.254 -17.343 1.00 88.75 190 VAL A N 1
ATOM 1514 C CA . VAL A 1 190 ? 14.285 3.503 -18.052 1.00 88.75 190 VAL A CA 1
ATOM 1515 C C . VAL A 1 190 ? 12.800 3.582 -18.415 1.00 88.75 190 VAL A C 1
ATOM 1517 O O . VAL A 1 190 ? 12.163 4.606 -18.165 1.00 88.75 190 VAL A O 1
ATOM 1520 N N . ALA A 1 191 ? 12.223 2.515 -18.974 1.00 87.94 191 ALA A N 1
ATOM 1521 C CA . ALA A 1 191 ? 10.811 2.504 -19.364 1.00 87.94 191 ALA A CA 1
ATOM 1522 C C . ALA A 1 191 ? 9.866 2.663 -18.156 1.00 87.94 191 ALA A C 1
ATOM 1524 O O . ALA A 1 191 ? 8.895 3.420 -18.211 1.00 87.94 191 ALA A O 1
ATOM 1525 N N . ASP A 1 192 ? 10.164 1.985 -17.045 1.00 89.69 192 ASP A N 1
ATOM 1526 C CA . ASP A 1 192 ? 9.405 2.091 -15.797 1.00 89.69 192 ASP A CA 1
ATOM 1527 C C . ASP A 1 192 ? 9.577 3.468 -15.139 1.00 89.69 192 ASP A C 1
ATOM 1529 O O . ASP A 1 192 ? 8.596 4.055 -14.682 1.00 89.69 192 ASP A O 1
ATOM 1533 N N . LEU A 1 193 ? 10.790 4.028 -15.158 1.00 92.38 193 LEU A N 1
ATOM 1534 C CA . LEU A 1 193 ? 11.080 5.381 -14.676 1.00 92.38 193 LEU A CA 1
ATOM 1535 C C . LEU A 1 193 ? 10.309 6.451 -15.460 1.00 92.38 193 LEU A C 1
ATOM 1537 O O . LEU A 1 193 ? 9.781 7.384 -14.856 1.00 92.38 193 LEU A O 1
ATOM 1541 N N . LYS A 1 194 ? 10.185 6.304 -16.786 1.00 93.50 194 LYS A N 1
ATOM 1542 C CA . LYS A 1 194 ? 9.364 7.196 -17.626 1.00 93.50 194 LYS A CA 1
ATOM 1543 C C . LYS A 1 194 ? 7.871 7.089 -17.305 1.00 93.50 194 LYS A C 1
ATOM 1545 O O . LYS A 1 194 ? 7.172 8.101 -17.311 1.00 93.50 194 LYS A O 1
ATOM 1550 N N . LEU A 1 195 ? 7.373 5.886 -17.012 1.00 93.56 195 LEU A N 1
ATOM 1551 C CA . LEU A 1 195 ? 5.961 5.651 -16.688 1.00 93.56 195 LEU A CA 1
ATOM 1552 C C . LEU A 1 195 ? 5.594 6.092 -15.259 1.00 93.56 195 LEU A C 1
ATOM 1554 O O . LEU A 1 195 ? 4.455 6.489 -15.002 1.00 93.56 195 LEU A O 1
ATOM 1558 N N . TRP A 1 196 ? 6.547 6.060 -14.326 1.00 94.00 196 TRP A N 1
ATOM 1559 C CA . TRP A 1 196 ? 6.309 6.297 -12.901 1.00 94.00 196 TRP A CA 1
ATOM 1560 C C . TRP A 1 196 ? 5.595 7.623 -12.566 1.00 94.00 196 TRP A C 1
ATOM 1562 O O . TRP A 1 196 ? 4.610 7.586 -11.821 1.00 94.00 196 TRP A O 1
ATOM 1572 N N . PRO A 1 197 ? 5.961 8.791 -13.136 1.00 94.94 197 PRO A N 1
ATOM 1573 C CA . PRO A 1 197 ? 5.232 10.038 -12.895 1.00 94.94 197 PRO A CA 1
ATOM 1574 C C . PRO A 1 197 ? 3.754 9.978 -13.309 1.00 94.94 197 PRO A C 1
ATOM 1576 O O . PRO A 1 197 ? 2.902 10.574 -12.646 1.00 94.94 197 PRO A O 1
ATOM 1579 N N . LEU A 1 198 ? 3.433 9.242 -14.379 1.00 95.25 198 LEU A N 1
ATOM 1580 C CA . LEU A 1 198 ? 2.058 9.067 -14.855 1.00 95.25 198 LEU A CA 1
ATOM 1581 C C . LEU A 1 198 ? 1.256 8.177 -13.902 1.00 95.25 198 LEU A C 1
ATOM 1583 O O . LEU A 1 198 ? 0.108 8.491 -13.588 1.00 95.25 198 LEU A O 1
ATOM 1587 N N . LEU A 1 199 ? 1.881 7.127 -13.367 1.00 93.88 199 LEU A N 1
ATOM 1588 C CA . LEU A 1 199 ? 1.285 6.270 -12.341 1.00 93.88 199 LEU A CA 1
ATOM 1589 C C . LEU A 1 199 ? 1.016 7.037 -11.049 1.00 93.88 199 LEU A C 1
ATOM 1591 O O . LEU A 1 199 ? -0.075 6.930 -10.497 1.00 93.88 199 LEU A O 1
ATOM 1595 N N . LEU A 1 200 ? 1.961 7.868 -10.600 1.00 95.19 200 LEU A N 1
ATOM 1596 C CA . LEU A 1 200 ? 1.760 8.737 -9.439 1.00 95.19 200 LEU A CA 1
ATOM 1597 C C . LEU A 1 200 ? 0.617 9.730 -9.669 1.00 95.19 200 LEU A C 1
ATOM 1599 O O . LEU A 1 200 ? -0.190 9.956 -8.767 1.00 95.19 200 LEU A O 1
ATOM 1603 N N . LYS A 1 201 ? 0.517 10.315 -10.870 1.00 95.56 201 LYS A N 1
ATOM 1604 C CA . LYS A 1 201 ? -0.591 11.208 -11.233 1.00 95.56 201 LYS A CA 1
ATOM 1605 C C . LYS A 1 201 ? -1.933 10.471 -11.195 1.00 95.56 201 LYS A C 1
ATOM 1607 O O . LYS A 1 201 ? -2.864 10.966 -10.562 1.00 95.56 201 LYS A O 1
ATOM 1612 N N . LYS A 1 202 ? -2.022 9.289 -11.813 1.00 94.06 202 LYS A N 1
ATOM 1613 C CA . LYS A 1 202 ? -3.239 8.463 -11.821 1.00 94.06 202 LYS A CA 1
ATOM 1614 C C . LYS A 1 202 ? -3.618 8.001 -10.413 1.00 94.06 202 LYS A C 1
ATOM 1616 O O . LYS A 1 202 ? -4.782 8.091 -10.050 1.00 94.06 202 LYS A O 1
ATOM 1621 N N . PHE A 1 203 ? -2.649 7.604 -9.588 1.00 95.31 203 PHE A N 1
ATOM 1622 C CA . PHE A 1 203 ? -2.891 7.241 -8.191 1.00 95.31 203 PHE A CA 1
ATOM 1623 C C . PHE A 1 203 ? -3.423 8.423 -7.374 1.00 95.31 203 PHE A C 1
ATOM 1625 O O . PHE A 1 203 ? -4.411 8.283 -6.664 1.00 95.31 203 PHE A O 1
ATOM 1632 N N . ARG A 1 204 ? -2.832 9.618 -7.502 1.00 95.44 204 ARG A N 1
ATOM 1633 C CA . ARG A 1 204 ? -3.348 10.823 -6.825 1.00 95.44 204 ARG A CA 1
ATOM 1634 C C . ARG A 1 204 ? -4.780 11.143 -7.245 1.00 95.44 204 ARG A C 1
ATOM 1636 O O . ARG A 1 204 ? -5.587 11.482 -6.385 1.00 95.44 204 ARG A O 1
ATOM 1643 N N . TYR A 1 205 ? -5.084 11.012 -8.536 1.00 95.56 205 TYR A N 1
ATOM 1644 C CA . TYR A 1 205 ? -6.444 11.166 -9.046 1.00 95.56 205 TYR A CA 1
ATOM 1645 C C . TYR A 1 205 ? -7.387 10.123 -8.430 1.00 95.56 205 TYR A C 1
ATOM 1647 O O . TYR A 1 205 ? -8.382 10.505 -7.834 1.00 95.56 205 TYR A O 1
ATOM 1655 N N . GLN A 1 206 ? -7.016 8.839 -8.433 1.00 94.62 206 GLN A N 1
ATOM 1656 C CA . GLN A 1 206 ? -7.775 7.757 -7.790 1.00 94.62 206 GLN A CA 1
ATOM 1657 C C . GLN A 1 206 ? -8.073 8.042 -6.308 1.00 94.62 206 GLN A C 1
ATOM 1659 O O . GLN A 1 206 ? -9.214 7.918 -5.874 1.00 94.62 206 GLN A O 1
ATOM 1664 N N . ILE A 1 207 ? -7.073 8.454 -5.522 1.00 96.19 207 ILE A N 1
ATOM 1665 C CA . ILE A 1 207 ? -7.257 8.796 -4.101 1.00 96.19 207 ILE A CA 1
ATOM 1666 C C . ILE A 1 207 ? -8.204 9.994 -3.931 1.00 96.19 207 ILE A C 1
ATOM 1668 O O . ILE A 1 207 ? -9.043 9.983 -3.029 1.00 96.19 207 ILE A O 1
ATOM 1672 N N . SER A 1 208 ? -8.087 11.002 -4.800 1.00 95.75 208 SER A N 1
ATOM 1673 C CA . SER A 1 208 ? -8.940 12.194 -4.786 1.00 95.75 208 SER A CA 1
ATOM 1674 C C . SER A 1 208 ? -10.392 11.876 -5.143 1.00 95.75 208 SER A C 1
ATOM 1676 O O . SER A 1 208 ? -11.292 12.295 -4.423 1.00 95.75 208 SER A O 1
ATOM 1678 N N . GLU A 1 209 ? -10.626 11.120 -6.217 1.00 96.19 209 GLU A N 1
ATOM 1679 C CA . GLU A 1 209 ? -11.966 10.727 -6.679 1.00 96.19 209 GLU A CA 1
ATOM 1680 C C . GLU A 1 209 ? -12.705 9.886 -5.632 1.00 96.19 209 GLU A C 1
ATOM 1682 O O . GLU A 1 209 ? -13.900 10.058 -5.416 1.00 96.19 209 GLU A O 1
ATOM 1687 N N . LEU A 1 210 ? -11.984 9.017 -4.918 1.00 96.19 210 LEU A N 1
ATOM 1688 C CA . LEU A 1 210 ? -12.542 8.193 -3.840 1.00 96.19 210 LEU A CA 1
ATOM 1689 C C . LEU A 1 210 ? -12.704 8.949 -2.507 1.00 96.19 210 LEU A C 1
ATOM 1691 O O . LEU A 1 210 ? -13.092 8.348 -1.497 1.00 96.19 210 LEU A O 1
ATOM 1695 N N . GLY A 1 211 ? -12.353 10.240 -2.467 1.00 96.25 211 GLY A N 1
ATOM 1696 C CA . GLY A 1 211 ? -12.447 11.080 -1.274 1.00 96.25 211 GLY A CA 1
ATOM 1697 C C . GLY A 1 211 ? -11.638 10.552 -0.086 1.00 96.25 211 GLY A C 1
ATOM 1698 O O . GLY A 1 211 ? -12.045 10.732 1.061 1.00 96.25 211 GLY A O 1
ATOM 1699 N N . ILE A 1 212 ? -10.527 9.848 -0.330 1.00 96.25 212 ILE A N 1
ATOM 1700 C CA . ILE A 1 212 ? -9.710 9.261 0.739 1.00 96.25 212 ILE A CA 1
ATOM 1701 C C . ILE A 1 212 ? -8.896 10.367 1.414 1.00 96.25 212 ILE A C 1
ATOM 1703 O O . ILE A 1 212 ? -8.001 10.970 0.817 1.00 96.25 212 ILE A O 1
ATOM 1707 N N . SER A 1 213 ? -9.200 10.636 2.684 1.00 95.69 213 SER A N 1
ATOM 1708 C CA . SER A 1 213 ? -8.576 11.736 3.425 1.00 95.69 213 SER A CA 1
ATOM 1709 C C . SER A 1 213 ? -7.269 11.325 4.114 1.00 95.69 213 SER A C 1
ATOM 1711 O O . SER A 1 213 ? -7.049 10.162 4.455 1.00 95.69 213 SER A O 1
ATOM 1713 N N . LYS A 1 214 ? -6.401 12.306 4.407 1.00 95.25 214 LYS A N 1
ATOM 1714 C CA . LYS A 1 214 ? -5.188 12.076 5.218 1.00 95.25 214 LYS A CA 1
ATOM 1715 C C . LYS A 1 214 ? -5.516 11.537 6.614 1.00 95.25 214 LYS A C 1
ATOM 1717 O O . LYS A 1 214 ? -4.761 10.724 7.137 1.00 95.25 214 LYS A O 1
ATOM 1722 N N . GLN A 1 215 ? -6.627 11.986 7.201 1.00 95.31 215 GLN A N 1
ATOM 1723 C CA . GLN A 1 215 ? -7.082 11.519 8.509 1.00 95.31 215 GLN A CA 1
ATOM 1724 C C . GLN A 1 215 ? -7.513 10.051 8.447 1.00 95.31 215 GLN A C 1
ATOM 1726 O O . GLN A 1 215 ? -7.116 9.275 9.306 1.00 95.31 215 GLN A O 1
ATOM 1731 N N . GLU A 1 216 ? -8.248 9.655 7.403 1.00 94.44 216 GLU A N 1
ATOM 1732 C CA . GLU A 1 216 ? -8.638 8.259 7.165 1.00 94.44 216 GLU A CA 1
ATOM 1733 C C . GLU A 1 216 ? -7.395 7.368 7.057 1.00 94.44 216 GLU A C 1
ATOM 1735 O O . GLU A 1 216 ? -7.263 6.409 7.811 1.00 94.44 216 GLU A O 1
ATOM 1740 N N . ILE A 1 217 ? -6.422 7.746 6.219 1.00 94.56 217 ILE A N 1
ATOM 1741 C CA . ILE A 1 217 ? -5.147 7.025 6.070 1.00 94.56 217 ILE A CA 1
ATOM 1742 C C . ILE A 1 217 ? -4.433 6.871 7.422 1.00 94.56 217 ILE A C 1
ATOM 1744 O O . ILE A 1 217 ? -4.048 5.760 7.789 1.00 94.56 217 ILE A O 1
ATOM 1748 N N . ALA A 1 218 ? -4.287 7.963 8.178 1.00 94.25 218 ALA A N 1
ATOM 1749 C CA . ALA A 1 218 ? -3.595 7.956 9.465 1.00 94.25 218 ALA A CA 1
ATOM 1750 C C . ALA A 1 218 ? -4.317 7.097 10.518 1.00 94.25 218 ALA A C 1
ATOM 1752 O O . ALA A 1 218 ? -3.668 6.410 11.309 1.00 94.25 218 ALA A O 1
ATOM 1753 N N . THR A 1 219 ? -5.653 7.087 10.514 1.00 93.56 219 THR A N 1
ATOM 1754 C CA . THR A 1 219 ? -6.457 6.220 11.384 1.00 93.56 219 THR A CA 1
ATOM 1755 C C . THR A 1 219 ? -6.271 4.747 11.024 1.00 93.56 219 THR A C 1
ATOM 1757 O O . THR A 1 219 ? -6.095 3.920 11.919 1.00 93.56 219 THR A O 1
ATOM 1760 N N . ARG A 1 220 ? -6.243 4.393 9.731 1.00 90.50 220 ARG A N 1
ATOM 1761 C CA . ARG A 1 220 ? -5.973 3.009 9.299 1.00 90.50 220 ARG A CA 1
ATOM 1762 C C . ARG A 1 220 ? -4.569 2.562 9.679 1.00 90.50 220 ARG A C 1
ATOM 1764 O O . ARG A 1 220 ? -4.415 1.454 10.180 1.00 90.50 220 ARG A O 1
ATOM 1771 N N . GLU A 1 221 ? -3.571 3.424 9.508 1.00 89.75 221 GLU A N 1
ATOM 1772 C CA . GLU A 1 221 ? -2.199 3.163 9.957 1.00 89.75 221 GLU A CA 1
ATOM 1773 C C . GLU A 1 221 ? -2.138 2.934 11.472 1.00 89.75 221 GLU A C 1
ATOM 1775 O O . GLU A 1 221 ? -1.490 1.999 11.946 1.00 89.75 221 GLU A O 1
ATOM 1780 N N . LEU A 1 222 ? -2.875 3.742 12.240 1.00 89.94 222 LEU A N 1
ATOM 1781 C CA . LEU A 1 222 ? -2.962 3.586 13.685 1.00 89.94 222 LEU A CA 1
ATOM 1782 C C . LEU A 1 222 ? -3.593 2.249 14.087 1.00 89.94 222 LEU A C 1
ATOM 1784 O O . LEU A 1 222 ? -3.118 1.652 15.049 1.00 89.94 222 LEU A O 1
ATOM 1788 N N . ILE A 1 223 ? -4.624 1.773 13.382 1.00 89.31 223 ILE A N 1
ATOM 1789 C CA . ILE A 1 223 ? -5.220 0.443 13.607 1.00 89.31 223 ILE A CA 1
ATOM 1790 C C . ILE A 1 223 ? -4.201 -0.648 13.269 1.00 89.31 223 ILE A C 1
ATOM 1792 O O . ILE A 1 223 ? -3.988 -1.560 14.061 1.00 89.31 223 ILE A O 1
ATOM 1796 N N . HIS A 1 224 ? -3.527 -0.510 12.130 1.00 86.12 224 HIS A N 1
ATOM 1797 C CA . HIS A 1 224 ? -2.641 -1.523 11.574 1.00 86.12 224 HIS A CA 1
ATOM 1798 C C . HIS A 1 224 ? -1.339 -1.736 12.365 1.00 86.12 224 HIS A C 1
ATOM 1800 O O . HIS A 1 224 ? -0.786 -2.830 12.341 1.00 86.12 224 HIS A O 1
ATOM 1806 N N . HIS A 1 225 ? -0.846 -0.723 13.086 1.00 82.25 225 HIS A N 1
ATOM 1807 C CA . HIS A 1 225 ? 0.457 -0.777 13.766 1.00 82.25 225 HIS A CA 1
ATOM 1808 C C . HIS A 1 225 ? 0.690 -2.049 14.611 1.00 82.25 225 HIS A C 1
ATOM 1810 O O . HIS A 1 225 ? 1.791 -2.592 14.637 1.00 82.25 225 HIS A O 1
ATOM 1816 N N . GLN A 1 226 ? -0.353 -2.513 15.294 1.00 79.31 226 GLN A N 1
ATOM 1817 C CA . GLN A 1 226 ? -0.426 -3.798 15.990 1.00 79.31 226 GLN A CA 1
ATOM 1818 C C . GLN A 1 226 ? -1.913 -4.117 16.209 1.00 79.31 226 GLN A C 1
ATOM 1820 O O . GLN A 1 226 ? -2.686 -3.151 16.350 1.00 79.31 226 GLN A O 1
ATOM 1825 N N . PRO A 1 227 ? -2.308 -5.401 16.323 1.00 83.56 227 PRO A N 1
ATOM 1826 C CA . PRO A 1 227 ? -3.685 -5.777 16.620 1.00 83.56 227 PRO A CA 1
ATOM 1827 C C . PRO A 1 227 ? -4.230 -4.969 17.790 1.00 83.56 227 PRO A C 1
ATOM 1829 O O . PRO A 1 227 ? -3.562 -4.757 18.806 1.00 83.56 227 PRO A O 1
ATOM 1832 N N . LEU A 1 228 ? -5.419 -4.418 17.595 1.00 88.31 228 LEU A N 1
ATOM 1833 C CA . LEU A 1 228 ? -6.124 -3.685 18.627 1.00 88.31 228 LEU A CA 1
ATOM 1834 C C . LEU A 1 228 ? -6.830 -4.649 19.577 1.00 88.31 228 LEU A C 1
ATOM 1836 O O . LEU A 1 228 ? -6.841 -4.397 20.779 1.00 88.31 228 LEU A O 1
ATOM 1840 N N . PHE A 1 229 ? -7.382 -5.737 19.042 1.00 89.56 229 PHE A N 1
ATOM 1841 C CA . PHE A 1 229 ? -8.073 -6.773 19.797 1.00 89.56 229 PHE A CA 1
ATOM 1842 C C . PHE A 1 229 ? -7.285 -8.083 19.760 1.00 89.56 229 PHE A C 1
ATOM 1844 O O . PHE A 1 229 ? -6.638 -8.392 18.759 1.00 89.56 229 PHE A O 1
ATOM 1851 N N . ASN A 1 230 ? -7.311 -8.819 20.872 1.00 87.06 230 ASN A N 1
ATOM 1852 C CA . ASN A 1 230 ? -6.749 -10.163 20.961 1.00 87.06 230 ASN A CA 1
ATOM 1853 C C . ASN A 1 230 ? -7.871 -11.178 20.708 1.00 87.06 230 ASN A C 1
ATOM 1855 O O . ASN A 1 230 ? -8.908 -11.103 21.367 1.00 87.06 230 ASN A O 1
ATOM 1859 N N . ASP A 1 231 ? -7.650 -12.116 19.786 1.00 83.81 231 ASP A N 1
ATOM 1860 C CA . ASP A 1 231 ? -8.593 -13.196 19.468 1.00 83.81 231 ASP A CA 1
ATOM 1861 C C . ASP A 1 231 ? -8.950 -14.030 20.713 1.00 83.81 231 ASP A C 1
ATOM 1863 O O . ASP A 1 231 ? -10.081 -14.486 20.853 1.00 83.81 231 ASP A O 1
ATOM 1867 N N . GLU A 1 232 ? -8.018 -14.166 21.663 1.00 86.12 232 GLU A N 1
ATOM 1868 C CA . GLU A 1 232 ? -8.220 -14.917 22.911 1.00 86.12 232 GLU A CA 1
ATOM 1869 C C . GLU A 1 232 ? -9.325 -14.330 23.807 1.00 86.12 232 GLU A C 1
ATOM 1871 O O . GLU A 1 232 ? -9.896 -15.062 24.610 1.00 86.12 232 GLU A O 1
ATOM 1876 N N . TRP A 1 233 ? -9.666 -13.040 23.659 1.00 86.62 233 TRP A N 1
ATOM 1877 C CA . TRP A 1 233 ? -10.775 -12.410 24.396 1.00 86.62 233 TRP A CA 1
ATOM 1878 C C . TRP A 1 233 ? -12.155 -12.900 23.943 1.00 86.62 233 TRP A C 1
ATOM 1880 O O . TRP A 1 233 ? -13.167 -12.544 24.531 1.00 86.62 233 TRP A O 1
ATOM 1890 N N . PHE A 1 234 ? -12.231 -13.652 22.847 1.00 80.69 234 PHE A N 1
ATOM 1891 C CA . PHE A 1 234 ? -13.495 -14.089 22.255 1.00 80.69 234 PHE A CA 1
ATOM 1892 C C . PHE A 1 234 ? -13.705 -15.606 22.393 1.00 80.69 234 PHE A C 1
ATOM 1894 O O . PHE A 1 234 ? -14.533 -16.176 21.684 1.00 80.69 234 PHE A O 1
ATOM 1901 N N . ALA A 1 235 ? -12.964 -16.270 23.289 1.00 79.75 235 ALA A N 1
ATOM 1902 C CA . ALA A 1 235 ? -13.135 -17.693 23.584 1.00 79.75 235 ALA A CA 1
ATOM 1903 C C . ALA A 1 235 ? -14.505 -17.989 24.241 1.00 79.75 235 ALA A C 1
ATOM 1905 O O . ALA A 1 235 ? -15.038 -17.157 24.974 1.00 79.75 235 ALA A O 1
ATOM 1906 N N . GLU A 1 236 ? -15.059 -19.186 23.985 1.00 59.69 236 GLU A N 1
ATOM 1907 C CA . GLU A 1 236 ? -16.485 -19.566 24.142 1.00 59.69 236 GLU A CA 1
ATOM 1908 C C . GLU A 1 236 ? -17.121 -19.406 25.548 1.00 59.69 236 GLU A C 1
ATOM 1910 O O . GLU A 1 236 ? -18.332 -19.569 25.679 1.00 59.69 236 GLU A O 1
ATOM 1915 N N . GLU A 1 237 ? -16.364 -19.036 26.586 1.00 59.47 237 GLU A N 1
ATOM 1916 C CA . GLU A 1 237 ? -16.851 -18.898 27.972 1.00 59.47 237 GLU A CA 1
ATOM 1917 C C . GLU A 1 237 ? -16.644 -17.499 28.598 1.00 59.47 237 GLU A C 1
ATOM 1919 O O . GLU A 1 237 ? -16.889 -17.320 29.793 1.00 59.47 237 GLU A O 1
ATOM 1924 N N . GLU A 1 238 ? -16.201 -16.481 27.847 1.00 64.06 238 GLU A N 1
ATOM 1925 C CA . GLU A 1 238 ? -15.982 -15.148 28.432 1.00 64.06 238 GLU A CA 1
ATOM 1926 C C . GLU A 1 238 ? -17.267 -14.306 28.586 1.00 64.06 238 GLU A C 1
ATOM 1928 O O . GLU A 1 238 ? -18.126 -14.230 27.705 1.00 64.06 238 GLU A O 1
ATOM 1933 N N . ASP A 1 239 ? -17.363 -13.606 29.723 1.00 82.25 239 ASP A N 1
ATOM 1934 C CA . ASP A 1 239 ? -18.378 -12.586 29.994 1.00 82.25 239 ASP A CA 1
ATOM 1935 C C . ASP A 1 239 ? -18.317 -11.468 28.939 1.00 82.25 239 ASP A C 1
ATOM 1937 O O . ASP A 1 239 ? -17.329 -10.738 28.831 1.00 82.25 239 ASP A O 1
ATOM 1941 N N . GLN A 1 240 ? -19.398 -11.300 28.174 1.00 81.75 240 GLN A N 1
ATOM 1942 C CA . GLN A 1 240 ? -19.484 -10.297 27.113 1.00 81.75 240 GLN A CA 1
ATOM 1943 C C . GLN A 1 240 ? -19.235 -8.865 27.604 1.00 81.75 240 GLN A C 1
ATOM 1945 O O . GLN A 1 240 ? -18.728 -8.045 26.836 1.00 81.75 240 GLN A O 1
ATOM 1950 N N . GLU A 1 241 ? -19.586 -8.533 28.851 1.00 85.75 241 GLU A N 1
ATOM 1951 C CA . GLU A 1 241 ? -19.314 -7.200 29.398 1.00 85.75 241 GLU A CA 1
ATOM 1952 C C . GLU A 1 241 ? -17.812 -6.975 29.578 1.00 85.75 241 GLU A C 1
ATOM 1954 O O . GLU A 1 241 ? -17.290 -5.923 29.195 1.00 85.75 241 GLU A O 1
ATOM 1959 N N . LYS A 1 242 ? -17.101 -7.998 30.060 1.00 88.19 242 LYS A N 1
ATOM 1960 C CA . LYS A 1 242 ? -15.642 -7.991 30.188 1.00 88.19 242 LYS A CA 1
ATOM 1961 C C . LYS A 1 242 ? -14.967 -7.845 28.822 1.00 88.19 242 LYS A C 1
ATOM 1963 O O . LYS A 1 242 ? -14.042 -7.045 28.690 1.00 88.19 242 LYS A O 1
ATOM 1968 N N . VAL A 1 243 ? -15.449 -8.547 27.793 1.00 89.12 243 VAL A N 1
ATOM 1969 C CA . VAL A 1 243 ? -14.918 -8.419 26.421 1.00 89.12 243 VAL A CA 1
ATOM 1970 C C . VAL A 1 243 ? -15.083 -6.989 25.899 1.00 89.12 243 VAL A C 1
ATOM 1972 O O . VAL A 1 243 ? -14.126 -6.396 25.396 1.00 89.12 243 VAL A O 1
ATOM 1975 N N . VAL A 1 244 ? -16.265 -6.386 26.074 1.00 90.19 244 VAL A N 1
ATOM 1976 C CA . VAL A 1 244 ? -16.512 -4.988 25.679 1.00 90.19 244 VAL A CA 1
ATOM 1977 C C . VAL A 1 244 ? -15.597 -4.020 26.435 1.00 90.19 244 VAL A C 1
ATOM 1979 O O . VAL A 1 244 ? -15.067 -3.083 25.832 1.00 90.19 244 VAL A O 1
ATOM 1982 N N . GLU A 1 245 ? -15.370 -4.232 27.733 1.00 90.44 245 GLU A N 1
ATOM 1983 C CA . GLU A 1 245 ? -14.464 -3.398 28.527 1.00 90.44 245 GLU A CA 1
ATOM 1984 C C . GLU A 1 245 ? -13.005 -3.516 28.056 1.00 90.44 245 GLU A C 1
ATOM 1986 O O . GLU A 1 245 ? -12.311 -2.499 27.934 1.00 90.44 245 GLU A O 1
ATOM 1991 N N . LEU A 1 246 ? -12.542 -4.723 27.715 1.00 92.00 246 LEU A N 1
ATOM 1992 C CA . LEU A 1 246 ? -11.211 -4.953 27.140 1.00 92.00 246 LEU A CA 1
ATOM 1993 C C . LEU A 1 246 ? -11.055 -4.249 25.787 1.00 92.00 246 LEU A C 1
ATOM 1995 O O . LEU A 1 246 ? -10.073 -3.528 25.574 1.00 92.00 246 LEU A O 1
ATOM 1999 N N . MET A 1 247 ? -12.050 -4.378 24.904 1.00 92.81 247 MET A N 1
ATOM 2000 C CA . MET A 1 247 ? -12.084 -3.675 23.620 1.00 92.81 247 MET A CA 1
ATOM 2001 C C . MET A 1 247 ? -12.018 -2.155 23.813 1.00 92.81 247 MET A C 1
ATOM 2003 O O . MET A 1 247 ? -11.171 -1.489 23.211 1.00 92.81 247 MET A O 1
ATOM 2007 N N . ALA A 1 248 ? -12.867 -1.597 24.682 1.00 93.75 248 ALA A N 1
ATOM 2008 C CA . ALA A 1 248 ? -12.893 -0.166 24.974 1.00 93.75 248 ALA A CA 1
ATOM 2009 C C . ALA A 1 248 ? -11.547 0.319 25.533 1.00 93.75 248 ALA A C 1
ATOM 2011 O O . ALA A 1 248 ? -11.008 1.333 25.084 1.00 93.75 248 ALA A O 1
ATOM 2012 N N . THR A 1 249 ? -10.958 -0.443 26.457 1.00 93.25 249 THR A N 1
ATOM 2013 C CA . THR A 1 249 ? -9.643 -0.156 27.041 1.00 93.25 249 THR A CA 1
ATOM 2014 C C . THR A 1 249 ? -8.555 -0.106 25.972 1.00 93.25 249 THR A C 1
ATOM 2016 O O . THR A 1 249 ? -7.747 0.828 25.954 1.00 93.25 249 THR A O 1
ATOM 2019 N N . ALA A 1 250 ? -8.538 -1.071 25.050 1.00 93.38 250 ALA A N 1
ATOM 2020 C CA . ALA A 1 250 ? -7.557 -1.130 23.973 1.00 93.38 250 ALA A CA 1
ATOM 2021 C C . ALA A 1 250 ? -7.689 0.049 22.998 1.00 93.38 250 ALA A C 1
ATOM 2023 O O . ALA A 1 250 ? -6.686 0.697 22.675 1.00 93.38 250 ALA A O 1
ATOM 2024 N N . VAL A 1 251 ? -8.921 0.381 22.592 1.00 94.25 251 VAL A N 1
ATOM 2025 C CA . VAL A 1 251 ? -9.219 1.548 21.743 1.00 94.25 251 VAL A CA 1
ATOM 2026 C C . VAL A 1 251 ? -8.766 2.834 22.428 1.00 94.25 251 VAL A C 1
ATOM 2028 O O . VAL A 1 251 ? -8.038 3.618 21.824 1.00 94.25 251 VAL A O 1
ATOM 2031 N N . VAL A 1 252 ? -9.118 3.039 23.700 1.00 93.38 252 VAL A N 1
ATOM 2032 C CA . VAL A 1 252 ? -8.732 4.236 24.465 1.00 93.38 252 VAL A CA 1
ATOM 2033 C C . VAL A 1 252 ? -7.216 4.334 24.611 1.00 93.38 252 VAL A C 1
ATOM 2035 O O . VAL A 1 252 ? -6.645 5.407 24.415 1.00 93.38 252 VAL A O 1
ATOM 2038 N N . LYS A 1 253 ? -6.534 3.224 24.910 1.00 92.56 253 LYS A N 1
ATOM 2039 C CA . LYS A 1 253 ? -5.069 3.185 24.992 1.00 92.56 253 LYS A CA 1
ATOM 2040 C C . LYS A 1 253 ? -4.429 3.582 23.660 1.00 92.56 253 LYS A C 1
ATOM 2042 O O . LYS A 1 253 ? -3.483 4.367 23.655 1.00 92.56 253 LYS A O 1
ATOM 2047 N N . ARG A 1 254 ? -4.955 3.090 22.533 1.00 92.50 254 ARG A N 1
ATOM 2048 C CA . ARG A 1 254 ? -4.484 3.465 21.191 1.00 92.50 254 ARG A CA 1
ATOM 2049 C C . ARG A 1 254 ? -4.777 4.933 20.881 1.00 92.50 254 ARG A C 1
ATOM 2051 O O . ARG A 1 254 ? -3.877 5.636 20.431 1.00 92.50 254 ARG A O 1
ATOM 2058 N N . ALA A 1 255 ? -5.980 5.413 21.183 1.00 92.50 255 ALA A N 1
ATOM 2059 C CA . ALA A 1 255 ? -6.390 6.802 20.988 1.00 92.50 255 ALA A CA 1
ATOM 2060 C C . ALA A 1 255 ? -5.481 7.789 21.737 1.00 92.50 255 ALA A C 1
ATOM 2062 O O . ALA A 1 255 ? -5.129 8.831 21.199 1.00 92.50 255 ALA A O 1
ATOM 2063 N N . ARG A 1 256 ? -5.020 7.441 22.946 1.00 90.38 256 ARG A N 1
ATOM 2064 C CA . ARG A 1 256 ? -4.074 8.270 23.717 1.00 90.38 256 ARG A CA 1
ATOM 2065 C C . ARG A 1 256 ? -2.720 8.453 23.041 1.00 90.38 256 ARG A C 1
ATOM 2067 O O . ARG A 1 256 ? -2.078 9.469 23.268 1.00 90.38 256 ARG A O 1
ATOM 2074 N N . SER A 1 257 ? -2.284 7.486 22.233 1.00 90.81 257 SER A N 1
ATOM 2075 C CA . SER A 1 257 ? -1.014 7.600 21.505 1.00 90.81 257 SER A CA 1
ATOM 2076 C C . SER A 1 257 ? -1.068 8.621 20.361 1.00 90.81 257 SER A C 1
ATOM 2078 O O . SER A 1 257 ? -0.019 9.121 19.964 1.00 90.81 257 SER A O 1
ATOM 2080 N N . LYS A 1 258 ? -2.273 8.940 19.858 1.00 92.56 258 LYS A N 1
ATOM 2081 C CA . LYS A 1 258 ? -2.542 9.936 18.805 1.00 92.56 258 LYS A CA 1
ATOM 2082 C C . LYS A 1 258 ? -3.895 10.633 19.055 1.00 92.56 258 LYS A C 1
ATOM 2084 O O . LYS A 1 258 ? -4.888 10.284 18.405 1.00 92.56 258 LYS A O 1
ATOM 2089 N N . PRO A 1 259 ? -3.979 11.563 20.029 1.00 92.00 259 PRO A N 1
ATOM 2090 C CA . PRO A 1 259 ? -5.238 12.187 20.452 1.00 92.00 259 PRO A CA 1
ATOM 2091 C C . PRO A 1 259 ? -6.021 12.858 19.316 1.00 92.00 259 PRO A C 1
ATOM 2093 O O . PRO A 1 259 ? -7.249 12.814 19.295 1.00 92.00 259 PRO A O 1
ATOM 2096 N N . GLU A 1 260 ? -5.323 13.420 18.332 1.00 93.44 260 GLU A N 1
ATOM 2097 C CA . GLU A 1 260 ? -5.890 14.054 17.141 1.00 93.44 260 GLU A CA 1
ATOM 2098 C C . GLU A 1 260 ? -6.667 13.082 16.234 1.00 93.44 260 GLU A C 1
ATOM 2100 O O . GLU A 1 260 ? -7.534 13.499 15.464 1.00 93.44 260 GLU A O 1
ATOM 2105 N N . LEU A 1 261 ? -6.403 11.775 16.346 1.00 94.81 261 LEU A N 1
ATOM 2106 C CA . LEU A 1 261 ? -7.103 10.718 15.611 1.00 94.81 261 LEU A CA 1
ATOM 2107 C C . LEU A 1 261 ? -8.165 10.005 16.452 1.00 94.81 261 LEU A C 1
ATOM 2109 O O . LEU A 1 261 ? -8.881 9.162 15.919 1.00 94.81 261 LEU A O 1
ATOM 2113 N N . ALA A 1 262 ? -8.306 10.328 17.740 1.00 93.50 262 ALA A N 1
ATOM 2114 C CA . ALA A 1 262 ? -9.129 9.563 18.675 1.00 93.50 262 ALA A CA 1
ATOM 2115 C C . ALA A 1 262 ? 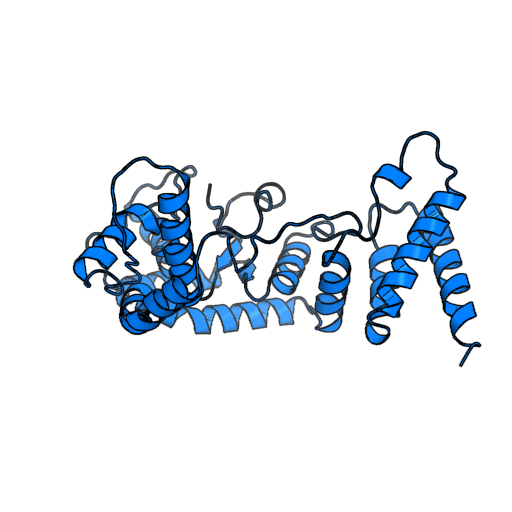-10.594 9.419 18.226 1.00 93.50 262 ALA A C 1
ATOM 2117 O O . ALA A 1 262 ? -11.130 8.313 18.207 1.00 93.50 262 ALA A O 1
ATOM 2118 N N . ALA A 1 263 ? -11.226 10.518 17.800 1.00 93.25 263 ALA A N 1
ATOM 2119 C CA . ALA A 1 263 ? -12.609 10.494 17.319 1.00 93.25 263 ALA A CA 1
ATOM 2120 C C . ALA A 1 263 ? -12.764 9.657 16.036 1.00 93.25 263 ALA A C 1
ATOM 2122 O O . ALA A 1 263 ? -13.703 8.870 15.911 1.00 93.25 263 ALA A O 1
ATOM 2123 N N . SER A 1 264 ? -11.815 9.790 15.103 1.00 94.38 264 SER A N 1
ATOM 2124 C CA . SER A 1 264 ? -11.802 9.020 13.855 1.00 94.38 264 SER A CA 1
ATOM 2125 C C . SER A 1 264 ? -11.581 7.529 14.120 1.00 94.38 264 SER A C 1
ATOM 2127 O O . SER A 1 264 ? -12.269 6.701 13.524 1.00 94.38 264 SER A O 1
ATOM 2129 N N . LEU A 1 265 ? -10.692 7.185 15.058 1.00 94.38 265 LEU A N 1
ATOM 2130 C CA . LEU A 1 265 ? -10.463 5.813 15.500 1.00 94.38 265 LEU A CA 1
ATOM 2131 C C . LEU A 1 265 ? -11.744 5.207 16.076 1.00 94.38 265 LEU A C 1
ATOM 2133 O O . LEU A 1 265 ? -12.190 4.182 15.573 1.00 94.38 265 LEU A O 1
ATOM 2137 N N . CYS A 1 266 ? -12.366 5.844 17.073 1.00 93.81 266 CYS A N 1
ATOM 2138 C CA . CYS A 1 266 ? -13.600 5.339 17.680 1.00 93.81 266 CYS A CA 1
ATOM 2139 C C . CYS A 1 266 ? -14.704 5.137 16.635 1.00 93.81 266 CYS A C 1
ATOM 2141 O O . CYS A 1 266 ? -15.300 4.065 16.584 1.00 93.81 266 CYS A O 1
ATOM 2143 N N . SER A 1 267 ? -14.920 6.123 15.757 1.00 92.94 267 SER A N 1
ATOM 2144 C CA . SER A 1 267 ? -15.905 6.026 14.674 1.00 92.94 267 SER A CA 1
ATOM 2145 C C . SER A 1 267 ? -15.618 4.846 13.737 1.00 92.94 267 SER A C 1
ATOM 2147 O O . SER A 1 267 ? -16.506 4.047 13.453 1.00 92.94 267 SER A O 1
ATOM 2149 N N . THR A 1 268 ? -14.356 4.671 13.331 1.00 92.62 268 THR A N 1
ATOM 2150 C CA . THR A 1 268 ? -13.939 3.572 12.444 1.00 92.62 268 THR A CA 1
ATOM 2151 C C . THR A 1 268 ? -14.164 2.202 13.084 1.00 92.62 268 THR A C 1
ATOM 2153 O O . THR A 1 268 ? -14.616 1.279 12.414 1.00 92.62 268 THR A O 1
ATOM 2156 N N . ILE A 1 269 ? -13.863 2.059 14.379 1.00 92.44 269 ILE A N 1
ATOM 2157 C CA . ILE A 1 269 ? -14.074 0.807 15.116 1.00 92.44 269 ILE A CA 1
ATOM 2158 C C . ILE A 1 269 ? -15.568 0.511 15.267 1.00 92.44 269 ILE A C 1
ATOM 2160 O O . ILE A 1 269 ? -15.986 -0.615 15.026 1.00 92.44 269 ILE A O 1
ATOM 2164 N N . LEU A 1 270 ? -16.381 1.509 15.624 1.00 92.56 270 LEU A N 1
ATOM 2165 C CA . LEU A 1 270 ? -17.827 1.339 15.796 1.00 92.56 270 LEU A CA 1
ATOM 2166 C C . LEU A 1 270 ? -18.544 1.028 14.476 1.00 92.56 270 LEU A C 1
ATOM 2168 O O . LEU A 1 270 ? -19.506 0.264 14.469 1.00 92.56 270 LEU A O 1
ATOM 2172 N N . ALA A 1 271 ? -18.057 1.572 13.360 1.00 89.25 271 ALA A N 1
ATOM 2173 C CA . ALA A 1 271 ? -18.572 1.291 12.022 1.00 89.25 271 ALA A CA 1
ATOM 2174 C C . ALA A 1 271 ? -18.148 -0.085 11.474 1.00 89.25 271 ALA A C 1
ATOM 2176 O O . ALA A 1 271 ? -18.471 -0.420 10.334 1.00 89.25 271 ALA A O 1
ATOM 2177 N N . TRP A 1 272 ? -17.403 -0.884 12.243 1.00 86.81 272 TRP A N 1
ATOM 2178 C CA . TRP A 1 272 ? -16.886 -2.147 11.747 1.00 86.81 272 TRP A CA 1
ATOM 2179 C C . TRP A 1 272 ? -18.016 -3.179 11.537 1.00 86.81 272 TRP A C 1
ATOM 2181 O O . TRP A 1 272 ? -18.773 -3.443 12.477 1.00 86.81 272 TRP A O 1
ATOM 2191 N N . PRO A 1 273 ? -18.138 -3.797 10.338 1.00 83.81 273 PRO A N 1
ATOM 2192 C CA . PRO A 1 273 ? -19.314 -4.601 9.983 1.00 83.81 273 PRO A CA 1
ATOM 2193 C C . PRO A 1 273 ? -19.554 -5.849 10.838 1.00 83.81 273 PRO A C 1
ATOM 2195 O O . PRO A 1 273 ? -20.674 -6.344 10.873 1.00 83.81 273 PRO A O 1
ATOM 2198 N N . LEU A 1 274 ? -18.523 -6.373 11.510 1.00 82.06 274 LEU A N 1
ATOM 2199 C CA . LEU A 1 274 ? -18.646 -7.576 12.342 1.00 82.06 274 LEU A CA 1
ATOM 2200 C C . LEU A 1 274 ? -19.161 -7.288 13.760 1.00 82.06 274 LEU A C 1
ATOM 2202 O O . LEU A 1 274 ? -19.478 -8.223 14.492 1.00 82.06 274 LEU A O 1
ATOM 2206 N N . LEU A 1 275 ? -19.269 -6.018 14.165 1.00 83.06 275 LEU A N 1
ATOM 2207 C CA . LEU A 1 275 ? -19.911 -5.673 15.430 1.00 83.06 275 LEU A CA 1
ATOM 2208 C C . LEU A 1 275 ? -21.429 -5.756 15.278 1.00 83.06 275 LEU A C 1
ATOM 2210 O O . LEU A 1 275 ? -22.014 -5.000 14.499 1.00 83.06 275 LEU A O 1
ATOM 2214 N N . SER A 1 276 ? -22.059 -6.626 16.073 1.00 85.81 276 SER A N 1
ATOM 2215 C CA . SER A 1 276 ? -23.515 -6.616 16.247 1.00 85.81 276 SER A CA 1
ATOM 2216 C C . SER A 1 276 ? -23.986 -5.259 16.780 1.00 85.81 276 SER A C 1
ATOM 2218 O O . SER A 1 276 ? -23.223 -4.556 17.450 1.00 85.81 276 SER A O 1
ATOM 2220 N N . ASP A 1 277 ? -25.247 -4.901 16.536 1.00 88.00 277 ASP A N 1
ATOM 2221 C CA . ASP A 1 277 ? -25.797 -3.622 17.002 1.00 88.00 277 ASP A CA 1
ATOM 2222 C C . ASP A 1 277 ? -25.696 -3.479 18.530 1.00 88.00 277 ASP A C 1
ATOM 2224 O O . ASP A 1 277 ? -25.227 -2.455 19.026 1.00 88.00 277 ASP A O 1
ATOM 2228 N N . LEU A 1 278 ? -25.997 -4.548 19.277 1.00 86.69 278 LEU A N 1
ATOM 2229 C CA . LEU A 1 278 ? -25.869 -4.568 20.737 1.00 86.69 278 LEU A CA 1
ATOM 2230 C C . LEU A 1 278 ? -24.413 -4.377 21.197 1.00 86.69 278 LEU A C 1
ATOM 2232 O O . LEU A 1 278 ? -24.142 -3.613 22.124 1.00 86.69 278 LEU A O 1
ATOM 2236 N N . SER A 1 279 ? -23.456 -5.054 20.553 1.00 86.88 279 SER A N 1
ATOM 2237 C CA . SER A 1 279 ? -22.027 -4.898 20.864 1.00 86.88 279 SER A CA 1
ATOM 2238 C C . SER A 1 279 ? -21.537 -3.484 20.547 1.00 86.88 279 SER A C 1
ATOM 2240 O O . SER A 1 279 ? -20.745 -2.926 21.306 1.00 86.88 279 SER A O 1
ATOM 2242 N N . ARG A 1 280 ? -22.024 -2.891 19.450 1.00 91.94 280 ARG A N 1
ATOM 2243 C CA . ARG A 1 280 ? -21.693 -1.528 19.026 1.00 91.94 280 ARG A CA 1
ATOM 2244 C C . ARG A 1 280 ? -22.180 -0.498 20.044 1.00 91.94 280 ARG A C 1
ATOM 2246 O O . ARG A 1 280 ? -21.394 0.353 20.451 1.00 91.94 280 ARG A O 1
ATOM 2253 N N . GLU A 1 281 ? -23.429 -0.597 20.494 1.00 92.00 281 GLU A N 1
ATOM 2254 C CA . GLU A 1 281 ? -23.998 0.302 21.509 1.00 92.00 281 GLU A CA 1
ATOM 2255 C C . GLU A 1 281 ? -23.252 0.214 22.846 1.00 92.00 281 GLU A C 1
ATOM 2257 O O . GLU A 1 281 ? -22.880 1.236 23.430 1.00 92.00 281 GLU A O 1
ATOM 2262 N N . ARG A 1 282 ? -22.978 -1.010 23.318 1.00 91.94 282 ARG A N 1
ATOM 2263 C CA . ARG A 1 282 ? -22.235 -1.235 24.567 1.00 91.94 282 ARG A CA 1
ATOM 2264 C C . ARG A 1 282 ? -20.814 -0.678 24.487 1.00 91.94 282 ARG A C 1
ATOM 2266 O O . ARG A 1 282 ? -20.361 -0.018 25.425 1.00 91.94 282 ARG A O 1
ATOM 2273 N N . LEU A 1 283 ? -20.127 -0.900 23.365 1.00 92.44 283 LEU A N 1
ATOM 2274 C CA . LEU A 1 283 ? -18.786 -0.373 23.136 1.00 92.44 283 LEU A CA 1
ATOM 2275 C C . LEU A 1 283 ? -18.785 1.158 23.067 1.00 92.44 283 LEU A C 1
ATOM 2277 O O . LEU A 1 283 ? -17.951 1.786 23.713 1.00 92.44 283 LEU A O 1
ATOM 2281 N N . ASP A 1 284 ? -19.726 1.774 22.350 1.00 94.69 284 ASP A N 1
ATOM 2282 C CA . ASP A 1 284 ? -19.847 3.235 22.271 1.00 94.69 284 ASP A CA 1
ATOM 2283 C C . ASP A 1 284 ? -20.049 3.864 23.661 1.00 94.69 284 ASP A C 1
ATOM 2285 O O . ASP A 1 284 ? -19.356 4.817 24.034 1.00 94.69 284 ASP A O 1
ATOM 2289 N N . LEU A 1 285 ? -20.925 3.280 24.488 1.00 93.50 285 LEU A N 1
ATOM 2290 C CA . LEU A 1 285 ? -21.136 3.731 25.865 1.00 93.50 285 LEU A CA 1
ATOM 2291 C C . LEU A 1 285 ? -19.861 3.607 26.716 1.00 93.50 285 LEU A C 1
ATOM 2293 O O . LEU A 1 285 ? -19.516 4.534 27.460 1.00 93.50 285 LEU A O 1
ATOM 2297 N N . ALA A 1 286 ? -19.148 2.483 26.601 1.00 92.12 286 ALA A N 1
ATOM 2298 C CA . ALA A 1 286 ? -17.893 2.256 27.311 1.00 92.12 286 ALA A CA 1
ATOM 2299 C C . ALA A 1 286 ? -16.817 3.275 26.896 1.00 92.12 286 ALA A C 1
ATOM 2301 O O . ALA A 1 286 ? -16.197 3.905 27.758 1.00 92.12 286 ALA A O 1
ATOM 2302 N N . LEU A 1 287 ? -16.658 3.524 25.592 1.00 93.56 287 LEU A N 1
ATOM 2303 C CA . LEU A 1 287 ? -15.728 4.520 25.055 1.00 93.56 287 LEU A CA 1
ATOM 2304 C C . LEU A 1 287 ? -16.050 5.925 25.579 1.00 93.56 287 LEU A C 1
ATOM 2306 O O . LEU A 1 287 ? -15.163 6.595 26.114 1.00 93.56 287 LEU A O 1
ATOM 2310 N N . LYS A 1 288 ? -17.319 6.350 25.522 1.00 91.50 288 LYS A N 1
ATOM 2311 C CA . LYS A 1 288 ? -17.769 7.647 26.057 1.00 91.50 288 LYS A CA 1
ATOM 2312 C C . LYS A 1 288 ? -17.452 7.788 27.547 1.00 91.50 288 LYS A C 1
ATOM 2314 O O . LYS A 1 288 ? -16.902 8.813 27.960 1.00 91.50 288 LYS A O 1
ATOM 2319 N N . ARG A 1 289 ? -17.715 6.758 28.363 1.00 90.94 289 ARG A N 1
ATOM 2320 C CA . ARG A 1 289 ? -17.380 6.750 29.803 1.00 90.94 289 ARG A CA 1
ATOM 2321 C C . ARG A 1 289 ? -15.879 6.857 30.056 1.00 90.94 289 ARG A C 1
ATOM 2323 O O . ARG A 1 289 ? -15.454 7.600 30.937 1.00 90.94 289 ARG A O 1
ATOM 2330 N N . MET A 1 290 ? -15.067 6.098 29.329 1.00 89.75 290 MET A N 1
ATOM 2331 C CA . MET A 1 290 ? -13.625 6.040 29.574 1.00 89.75 290 MET A CA 1
ATOM 2332 C C . MET A 1 290 ? -12.900 7.294 29.085 1.00 89.75 290 MET A C 1
ATOM 2334 O O . MET A 1 290 ? -11.982 7.766 29.758 1.00 89.75 290 MET A O 1
ATOM 2338 N N . MET A 1 291 ? -13.326 7.863 27.957 1.00 83.44 291 MET A N 1
ATOM 2339 C CA . MET A 1 291 ? -12.736 9.086 27.411 1.00 83.44 291 MET A CA 1
ATOM 2340 C C . MET A 1 291 ? -13.142 10.341 28.197 1.00 83.44 291 MET A C 1
ATOM 2342 O O . MET A 1 291 ? -12.301 11.208 28.413 1.00 83.44 291 MET A O 1
ATOM 2346 N N . SER A 1 292 ? -14.379 10.421 28.701 1.00 80.06 292 SER A N 1
ATOM 2347 C CA . SER A 1 292 ? -14.845 11.562 29.515 1.00 80.06 292 SER A CA 1
ATOM 2348 C C . SER A 1 292 ? -14.150 11.666 30.876 1.00 80.06 292 SER A C 1
ATOM 2350 O O . SER A 1 292 ? -13.804 12.766 31.297 1.00 80.06 292 SER A O 1
ATOM 2352 N N . LYS A 1 293 ? -13.846 10.535 31.531 1.00 64.94 293 LYS A N 1
ATOM 2353 C CA . LYS A 1 293 ? -13.099 10.499 32.807 1.00 64.94 293 LYS A CA 1
ATOM 2354 C C . LYS A 1 293 ? -11.687 11.101 32.745 1.00 64.94 293 LYS A C 1
ATOM 2356 O O . LYS A 1 293 ? -11.082 11.303 33.789 1.00 64.94 293 LYS A O 1
ATOM 2361 N N . HIS A 1 294 ? -11.155 11.354 31.550 1.00 54.84 294 HIS A N 1
ATOM 2362 C CA . HIS A 1 294 ? -9.773 11.798 31.346 1.00 54.84 294 HIS A CA 1
ATOM 2363 C C . HIS A 1 294 ? -9.657 13.267 30.910 1.00 54.84 294 HIS A C 1
ATOM 2365 O O . HIS A 1 294 ? -8.547 13.773 30.798 1.00 54.84 294 HIS A O 1
ATOM 2371 N N . VAL A 1 295 ? -10.779 13.968 30.701 1.00 46.16 295 VAL A N 1
ATOM 2372 C CA . VAL A 1 295 ? -10.792 15.422 30.431 1.00 46.16 295 VAL A CA 1
ATOM 2373 C C . VAL A 1 295 ? -10.696 16.235 31.734 1.00 46.16 295 VAL A C 1
ATOM 2375 O O . VAL A 1 295 ? -10.330 17.401 31.713 1.00 46.16 295 VAL A O 1
ATOM 2378 N N . THR A 1 296 ? -10.959 15.617 32.886 1.00 37.09 296 THR A N 1
ATOM 2379 C CA . THR A 1 296 ? -10.995 16.274 34.205 1.00 37.09 296 THR A CA 1
ATOM 2380 C C . THR A 1 296 ? -9.724 16.110 35.047 1.00 37.09 296 THR A C 1
ATOM 2382 O O . THR A 1 296 ? -9.749 16.435 36.228 1.00 37.09 296 THR A O 1
ATOM 2385 N N . SER A 1 297 ? -8.628 15.582 34.491 1.00 33.50 297 SER A N 1
ATOM 2386 C CA . SER A 1 297 ? -7.382 15.325 35.240 1.00 33.50 297 SER A CA 1
ATOM 2387 C C . SER A 1 297 ? -6.156 16.076 34.703 1.00 33.50 297 SER A C 1
ATOM 2389 O O . SER A 1 297 ? -5.044 15.560 34.808 1.00 33.50 297 SER A O 1
ATOM 2391 N N . VAL A 1 298 ? -6.357 17.255 34.109 1.00 36.75 298 VAL A N 1
ATOM 2392 C CA . VAL A 1 298 ? -5.287 18.219 33.792 1.00 36.75 298 VAL A CA 1
ATOM 2393 C C . VAL A 1 298 ? -5.429 19.422 34.707 1.00 36.75 298 VAL A C 1
ATOM 2395 O O . VAL A 1 298 ? -6.574 19.913 34.822 1.00 36.75 298 VAL A O 1
#

Secondary structure (DSSP, 8-state):
----SS-TTGGGTSPS-GGGEEEE--HHHHHHHHHHHHHHHHHHH--------EETTTEE--HHHHHHHHHHTSHHHHS-HHHHHHHHHHGGGTT--TT--TTT--TTSSS--HHHHHHHHHHHHTT-SEEEEGGGHHHHHHHHHHHHT---SS-TT-------SS-TT--HHHHHHHHTTHHHHHHTTHHHHHHHHHHHHHHHHHHHHTT--HHHHHHHHHHHTS-SS-GGGGSTT--HHHHHHHHHHHHHHHHHHSGGGHHHHHHHHHT-TTS-HHHHHHHHHHHHHHHHTTSS--

Radius of gyration: 23.29 Å; chains: 1; bounding box: 61×43×66 Å

=== Feature glossary ===
The features interleaved in this record are:

— What the protein is —

Sequence gives the chain of amino acids in standard one-letter code (A=alanine, C=cysteine, …, Y=tyrosine), read N→C. It is the only feature that is directly encoded by the gene; all structural features are derived from the folded form of this sequence.

Database cross-references. InterPro integrates a dozen domain/family signature databases into unified entries with residue-range hits. GO terms attach function/process/location labels with evidence codes. CATH codes position the fold in a four-level structural taxonomy. Organism is the NCBI-taxonomy species name.

— Where its atoms are —

Atomic coordinates in PDBx/mmCIF format — the same representation the Protein Data Bank distributes. Each line of the _atom_site loop places one backbone atom in Cartesian space (units: ångströms, origin: arbitrary).

The six renders are orthographic views along the three Cartesian axes in both directions. Representation (cartoon, sticks, or surface) and color scheme (sequence-rainbow or by-chain) vary across proteins so the training set covers all the common visualization conventions.

— Local backbone conformation —

Eight-state secondary structure (DSSP): H is the canonical α-helix, G the tighter 3₁₀-helix, I the wider π-helix; E/B are β-structure, T and S are turns and bends, and '-' is everything else. DSSP derives these from the pattern of main-chain N–H···O=C hydrogen bonds, not from the sequence.

P-SEA three-state annotation labels each residue as helix, strand, or coil based purely on the geometry of the Cα trace. It serves as a fallback when the full backbone (and thus DSSP) is unavailable.

The φ/ψ torsion pair specifies the backbone conformation at each residue. φ rotates about the N–Cα bond, ψ about the Cα–C bond. Steric clashes forbid most of the (φ, ψ) plane — the allowed regions (α-helix basin, β-sheet basin, left-handed helix) are the Ramachandran-allowed regions.

— Global shape and packing —

The geometric summary reports three shape descriptors. Rg (radius of gyration) measures how spread out the Cα atoms are about their centre of mass; compact globular proteins have small Rg, elongated or unfolded ones large. Cα contacts (<8 Å, |i−j|>4) count long-range residue pairs in spatial proximity — high for tightly packed folds, near zero for rods or random coil. The bounding-box extents give the protein's footprint along x, y, z in Å.

Solvent-accessible surface area (SASA) is the area in Å² traced out by the centre of a 1.4 Å probe sphere (a water molecule) rolled over the protein's van der Waals surface (Shrake–Rupley / Lee–Richards construction). Buried residues have near-zero SASA; fully exposed residues can exceed 200 Å². The total SASA scales roughly with the number of surface residues.

The contact map is a binary N×N matrix image: pixel (i, j) is dark where Cα_i and Cα_j are within 8 Å and |i−j|>4. Because the |i−j|>4 filter removes local helical contacts, off-diagonal stripes parallel to the main diagonal indicate parallel β-sheets; stripes perpendicular to it indicate antiparallel β-sheets. The Ramachandran plot scatters every residue's (φ, ψ) pair against the sterically allowed regions. The PAE heatmap renders the predicted-aligned-error matrix.

— Structural neighborhood —

3Di is Foldseek's structural alphabet. Each residue is assigned one of twenty discrete states based on how its Cα sits relative to its spatial (not sequential) neighbors. Aligning 3Di strings finds structural homologs roughly as well as full 3D superposition, but orders of magnitude faster.

Nearest PDB neighbors are the top structural matches found by Foldseek when searching this structure against the entire Protein Data Bank. Each hit reports a TM-score (0 to 1; >0.5 almost always implies the same fold) and an E-value. These are *structural* homologs — they may share no detectable sequence similarity.

— Confidence and disorder —

For AlphaFold models, the B-factor field carries pLDDT — the model's own estimate of local accuracy on a 0–100 scale. Regions with pLDDT<50 should be treated as essentially unmodeled; they often correspond to intrinsically disordered segments.

Crystallographic B-factors measure how much each atom's electron density is smeared out, in Å². They rise in mobile loops and surface residues and fall in the buried interior. In AlphaFold models this column is repurposed to hold pLDDT instead.

Predicted aligned error is AlphaFold's pairwise confidence. Unlike pLDDT (per-residue), PAE is per-residue-pair and captures whether two parts of the structure are correctly placed relative to each other. Units are ångströms of expected positional error.